Protein AF-A0A0F9D3B2-F1 (afdb_monomer_lite)

pLDDT: mean 77.55, std 15.44, range [40.81, 98.25]

Foldseek 3Di:
DDDDDDDDDDDDDPPDPPDDPPPPPPPPPPPPDDDPLRLVCVVVVVCPPALCNACQLQAQQSDPPHGAQLNVVCVVVVNPCVVQQQPQRQPPPDGLVRCVVVSHRSRAPDPHHQWHWAFDCPDPVDRLQRIFIDRRCCCQPDPLFPCVNPVVLAEDDPLHDHSYDHNPDHCPRSCCVRLLVRLVPSPDPLRDNDPCSGRPPNVVVVVVVVVVVD

InterPro domains:
  IPR036280 Multiheme cytochrome superfamily [SSF48695] (52-200)

Secondary structure (DSSP, 8-state):
----PPPPP-----------------------PPPHHHHHHHH-GGGTTSTTSSGGGT-SSSSTT---HHHHHHHHTTT-SGGGTT--SSSSSS-HHHHHHHT--TT---SSTTEEEE-----SS-TTTT-EEEEHHHHHH-TTSTTTT-GGGTBSSTTSB-SS--TTS--HHHHIIIIIHHHHHH--TTS--SHHHHBTTHHHHHHHHHHH--

Radius of gyration: 31.95 Å; chains: 1; bounding box: 52×63×132 Å

Structure (mmCIF, N/CA/C/O backbone):
data_AF-A0A0F9D3B2-F1
#
_entry.id   AF-A0A0F9D3B2-F1
#
loop_
_atom_site.group_PDB
_atom_site.id
_atom_site.type_symbol
_atom_site.label_atom_id
_atom_site.label_alt_id
_atom_site.label_comp_id
_atom_site.label_asym_id
_atom_site.label_entity_id
_atom_site.label_seq_id
_atom_site.pdbx_PDB_ins_code
_atom_site.Cartn_x
_atom_site.Cartn_y
_atom_site.Cartn_z
_atom_site.occupancy
_atom_site.B_iso_or_equiv
_atom_site.auth_seq_id
_atom_site.auth_comp_id
_atom_site.auth_asym_id
_atom_site.auth_atom_id
_atom_site.pdbx_PDB_model_num
ATOM 1 N N . MET A 1 1 ? 33.516 -36.249 103.460 1.00 42.22 1 MET A N 1
ATOM 2 C CA . MET A 1 1 ? 34.411 -36.845 102.441 1.00 42.22 1 MET A CA 1
ATOM 3 C C . MET A 1 1 ? 33.555 -37.124 101.205 1.00 42.22 1 MET A C 1
ATOM 5 O O . MET A 1 1 ? 32.757 -38.040 101.246 1.00 42.22 1 MET A O 1
ATOM 9 N N . LEU A 1 2 ? 33.384 -36.185 100.269 1.00 40.81 2 LEU A N 1
ATOM 10 C CA . LEU A 1 2 ? 34.254 -35.946 99.103 1.00 40.81 2 LEU A CA 1
ATOM 11 C C . LEU A 1 2 ? 34.613 -37.243 98.353 1.00 40.81 2 LEU A C 1
ATOM 13 O O . LEU A 1 2 ? 35.553 -37.918 98.758 1.00 40.81 2 LEU A O 1
ATOM 17 N N . ARG A 1 3 ? 33.898 -37.538 97.252 1.00 43.03 3 ARG A N 1
ATOM 18 C CA . ARG A 1 3 ? 34.424 -37.671 95.868 1.00 43.03 3 ARG A CA 1
ATOM 19 C C . ARG A 1 3 ? 33.430 -38.438 94.969 1.00 43.03 3 ARG A C 1
ATOM 21 O O . ARG A 1 3 ? 33.054 -39.555 95.278 1.00 43.03 3 ARG A O 1
ATOM 28 N N . VAL A 1 4 ? 32.848 -37.768 93.971 1.00 47.03 4 VAL A N 1
ATOM 29 C CA . VAL A 1 4 ? 33.232 -37.741 92.533 1.00 47.03 4 VAL A CA 1
ATOM 30 C C . VAL A 1 4 ? 32.211 -38.537 91.709 1.00 47.03 4 VAL A C 1
ATOM 32 O O . VAL A 1 4 ? 32.283 -39.756 91.594 1.00 47.03 4 VAL A O 1
ATOM 35 N N . LEU A 1 5 ? 31.252 -37.807 91.134 1.00 45.41 5 LEU A N 1
ATOM 36 C CA . LEU A 1 5 ? 30.398 -38.268 90.039 1.00 45.41 5 LEU A CA 1
ATOM 37 C C . LEU A 1 5 ? 31.181 -38.136 88.723 1.00 45.41 5 LEU A C 1
ATOM 39 O O . LEU A 1 5 ? 31.810 -37.109 88.471 1.00 45.41 5 LEU A O 1
ATOM 43 N N . LYS A 1 6 ? 31.158 -39.190 87.903 1.00 56.06 6 LYS A N 1
ATOM 44 C CA . LYS A 1 6 ? 31.696 -39.206 86.533 1.00 56.06 6 LYS A CA 1
ATOM 45 C C . LYS A 1 6 ? 30.718 -38.486 85.587 1.00 56.06 6 LYS A C 1
ATOM 47 O O . LYS A 1 6 ? 29.516 -38.703 85.738 1.00 56.06 6 LYS A O 1
ATOM 52 N N . PRO A 1 7 ? 31.178 -37.698 84.599 1.00 54.56 7 PRO A N 1
ATOM 53 C CA . PRO A 1 7 ? 30.292 -37.152 83.579 1.00 54.56 7 PRO A CA 1
ATOM 54 C C . PRO A 1 7 ? 29.955 -38.220 82.528 1.00 54.56 7 PRO A C 1
ATOM 56 O O . PRO A 1 7 ? 30.836 -38.901 82.002 1.00 54.56 7 PRO A O 1
ATOM 59 N N . LEU A 1 8 ? 28.658 -38.356 82.248 1.00 54.22 8 LEU A N 1
ATOM 60 C CA . LEU A 1 8 ? 28.098 -39.146 81.157 1.00 54.22 8 LEU A CA 1
ATOM 61 C C . LEU A 1 8 ? 28.143 -38.297 79.876 1.00 54.22 8 LEU A C 1
ATOM 63 O O . LEU A 1 8 ? 27.733 -37.137 79.883 1.00 54.22 8 LEU A O 1
ATOM 67 N N . ALA A 1 9 ? 28.665 -38.872 78.796 1.00 50.25 9 ALA A N 1
ATOM 68 C CA . ALA A 1 9 ? 28.732 -38.250 77.482 1.00 50.25 9 ALA A CA 1
ATOM 69 C C . ALA A 1 9 ? 27.321 -37.947 76.946 1.00 50.25 9 ALA A C 1
ATOM 71 O O . ALA A 1 9 ? 26.491 -38.845 76.822 1.00 50.25 9 ALA A O 1
ATOM 72 N N . VAL A 1 10 ? 27.059 -36.681 76.617 1.00 55.88 10 VAL A N 1
ATOM 73 C CA . VAL A 1 10 ? 25.843 -36.250 75.920 1.00 55.88 10 VAL A CA 1
ATOM 74 C C . VAL A 1 10 ? 26.077 -36.434 74.421 1.00 55.88 10 VAL A C 1
ATOM 76 O O . VAL A 1 10 ? 26.868 -35.715 73.815 1.00 55.88 10 VAL A O 1
ATOM 79 N N . MET A 1 11 ? 25.410 -37.434 73.837 1.00 50.53 11 MET A N 1
ATOM 80 C CA . MET A 1 11 ? 25.270 -37.594 72.388 1.00 50.53 11 MET A CA 1
ATOM 81 C C . MET A 1 11 ? 24.512 -36.395 71.814 1.00 50.53 11 MET A C 1
ATOM 83 O O . MET A 1 11 ? 23.403 -36.086 72.247 1.00 50.53 11 MET A O 1
ATOM 87 N N . GLY A 1 12 ? 25.116 -35.744 70.820 1.00 44.66 12 GLY A N 1
ATOM 88 C CA . GLY A 1 12 ? 24.486 -34.693 70.034 1.00 44.66 12 GLY A CA 1
ATOM 89 C C . GLY A 1 12 ? 23.316 -35.231 69.213 1.00 44.66 12 GLY A C 1
ATOM 90 O O . GLY A 1 12 ? 23.474 -36.158 68.421 1.00 44.66 12 GLY A O 1
ATOM 91 N N . ILE A 1 13 ? 22.150 -34.614 69.389 1.00 52.81 13 ILE A N 1
ATOM 92 C CA . ILE A 1 13 ? 21.007 -34.733 68.486 1.00 52.81 13 ILE A CA 1
ATOM 93 C C . ILE A 1 13 ? 21.081 -33.529 67.547 1.00 52.81 13 ILE A C 1
ATOM 95 O O . ILE A 1 13 ? 20.797 -32.399 67.940 1.00 52.81 13 ILE A O 1
ATOM 99 N N . VAL A 1 14 ? 21.507 -33.774 66.308 1.00 53.62 14 VAL A N 1
ATOM 100 C CA . VAL A 1 14 ? 21.375 -32.822 65.202 1.00 53.62 14 VAL A CA 1
ATOM 101 C C . VAL A 1 14 ? 19.904 -32.822 64.793 1.00 53.62 14 VAL A C 1
ATOM 103 O O . VAL A 1 14 ? 19.443 -33.708 64.077 1.00 53.62 14 VAL A O 1
ATOM 106 N N . ALA A 1 15 ? 19.146 -31.855 65.308 1.00 50.97 15 ALA A N 1
ATOM 107 C CA . ALA A 1 15 ? 17.789 -31.581 64.861 1.00 50.97 15 ALA A CA 1
ATOM 108 C C . ALA A 1 15 ? 17.852 -30.879 63.494 1.00 50.97 15 ALA A C 1
ATOM 110 O O . ALA A 1 15 ? 18.174 -29.696 63.399 1.00 50.97 15 ALA A O 1
ATOM 111 N N . CYS A 1 16 ? 17.578 -31.639 62.434 1.00 51.91 16 CYS A N 1
ATOM 112 C CA . CYS A 1 16 ? 17.378 -31.130 61.082 1.00 51.91 16 CYS A CA 1
ATOM 113 C C . CYS A 1 16 ? 16.063 -30.332 61.048 1.00 51.91 16 CYS A C 1
ATOM 115 O O . CYS A 1 16 ? 14.973 -30.903 61.006 1.00 51.91 16 CYS A O 1
ATOM 117 N N . PHE A 1 17 ? 16.180 -29.006 61.144 1.00 47.69 17 PHE A N 1
ATOM 118 C CA . PHE A 1 17 ? 15.099 -28.048 60.927 1.00 47.69 17 PHE A CA 1
ATOM 119 C C . PHE A 1 17 ? 14.688 -28.090 59.448 1.00 47.69 17 PHE A C 1
ATOM 121 O O . PHE A 1 17 ? 15.321 -27.474 58.594 1.00 47.69 17 PHE A O 1
ATOM 128 N N . LEU A 1 18 ? 13.624 -28.836 59.146 1.00 52.16 18 LEU A N 1
ATOM 129 C CA . LEU A 1 18 ? 12.900 -28.744 57.879 1.00 52.16 18 LEU A CA 1
ATOM 130 C C . LEU A 1 18 ? 12.142 -27.410 57.851 1.00 52.16 18 LEU A C 1
ATOM 132 O O . LEU A 1 18 ? 11.033 -27.297 58.371 1.00 52.16 18 LEU A O 1
ATOM 136 N N . LEU A 1 19 ? 12.770 -26.389 57.268 1.00 52.28 19 LEU A N 1
ATOM 137 C CA . LEU A 1 19 ? 12.089 -25.170 56.850 1.00 52.28 19 LEU A CA 1
ATOM 138 C C . LEU A 1 19 ? 11.247 -25.501 55.614 1.00 52.28 19 LEU A C 1
ATOM 140 O O . LEU A 1 19 ? 11.764 -25.858 54.559 1.00 52.28 19 LEU A O 1
ATOM 144 N N . CYS A 1 20 ? 9.930 -25.425 55.786 1.00 48.06 20 CYS A N 1
ATOM 145 C CA . CYS A 1 20 ? 8.954 -25.460 54.711 1.00 48.06 20 CYS A CA 1
ATOM 146 C C . CYS A 1 20 ? 8.986 -24.091 54.020 1.00 48.06 20 CYS A C 1
ATOM 148 O O . CYS A 1 20 ? 8.394 -23.128 54.508 1.00 48.06 20 CYS A O 1
ATOM 150 N N . GLU A 1 21 ? 9.742 -23.984 52.931 1.00 52.81 21 GLU A N 1
ATOM 151 C CA . GLU A 1 21 ? 9.698 -22.830 52.040 1.00 52.81 21 GLU A CA 1
ATOM 152 C C . GLU A 1 21 ? 8.410 -22.910 51.216 1.00 52.81 21 GLU A C 1
ATOM 154 O O . GLU A 1 21 ? 8.254 -23.730 50.313 1.00 52.81 21 GLU A O 1
ATOM 159 N N . SER A 1 22 ? 7.450 -22.061 51.568 1.00 54.88 22 SER A N 1
ATOM 160 C CA . SER A 1 22 ? 6.291 -21.755 50.742 1.00 54.88 22 SER A CA 1
ATOM 161 C C . SER A 1 22 ? 6.767 -21.158 49.416 1.00 54.88 22 SER A C 1
ATOM 163 O O . SER A 1 22 ? 7.127 -19.981 49.352 1.00 54.88 22 SER A O 1
ATOM 165 N N . ALA A 1 23 ? 6.773 -21.973 48.363 1.00 55.19 23 ALA A N 1
ATOM 166 C CA . ALA A 1 23 ? 6.896 -21.507 46.993 1.00 55.19 23 ALA A CA 1
ATOM 167 C C . ALA A 1 23 ? 5.694 -20.599 46.678 1.00 55.19 23 ALA A C 1
ATOM 169 O O . ALA A 1 23 ? 4.578 -21.072 46.466 1.00 55.19 23 ALA A O 1
ATOM 170 N N . PHE A 1 24 ? 5.912 -19.283 46.696 1.00 53.78 24 PHE A N 1
ATOM 171 C CA . PHE A 1 24 ? 5.026 -18.342 46.022 1.00 53.78 24 PHE A CA 1
ATOM 172 C C . PHE A 1 24 ? 5.219 -18.556 44.522 1.00 53.78 24 PHE A C 1
ATOM 174 O O . PHE A 1 24 ? 6.197 -18.101 43.935 1.00 53.78 24 PHE A O 1
ATOM 181 N N . ASP A 1 25 ? 4.304 -19.317 43.934 1.00 49.44 25 ASP A N 1
ATOM 182 C CA . ASP A 1 25 ? 4.164 -19.449 42.492 1.00 49.44 25 ASP A CA 1
ATOM 183 C C . ASP A 1 25 ? 3.680 -18.090 41.962 1.00 49.44 25 ASP A C 1
ATOM 185 O O . ASP A 1 25 ? 2.500 -17.738 42.069 1.00 49.44 25 ASP A O 1
ATOM 189 N N . GLU A 1 26 ? 4.616 -17.257 41.492 1.00 50.28 26 GLU A N 1
ATOM 190 C CA . GLU A 1 26 ? 4.292 -16.085 40.684 1.00 50.28 26 GLU A CA 1
ATOM 191 C C . GLU A 1 26 ? 3.628 -16.589 39.403 1.00 50.28 26 GLU A C 1
ATOM 193 O O . GLU A 1 26 ? 4.281 -16.824 38.386 1.00 50.28 26 GLU A O 1
ATOM 198 N N . ASN A 1 27 ? 2.306 -16.740 39.464 1.00 52.03 27 ASN A N 1
ATOM 199 C CA . ASN A 1 27 ? 1.440 -16.973 38.325 1.00 52.03 27 ASN A CA 1
ATOM 200 C C . ASN A 1 27 ? 1.478 -15.717 37.442 1.00 52.03 27 ASN A C 1
ATOM 202 O O . ASN A 1 27 ? 0.589 -14.864 37.470 1.00 52.03 27 ASN A O 1
ATOM 206 N N . ARG A 1 28 ? 2.581 -15.548 36.708 1.00 57.56 28 ARG A N 1
ATOM 207 C CA . ARG A 1 28 ? 2.714 -14.562 35.646 1.00 57.56 28 ARG A CA 1
ATOM 208 C C . ARG A 1 28 ? 1.784 -15.017 34.541 1.00 57.56 28 ARG A C 1
ATOM 210 O O . ARG A 1 28 ? 2.178 -15.778 33.661 1.00 57.56 28 ARG A O 1
ATOM 217 N N . SER A 1 29 ? 0.536 -14.564 34.615 1.00 55.62 29 SER A N 1
ATOM 218 C CA . SER A 1 29 ? -0.398 -14.626 33.505 1.00 55.62 29 SER A CA 1
ATOM 219 C C . SER A 1 29 ? 0.324 -14.080 32.282 1.00 55.62 29 SER A C 1
ATOM 221 O O . SER A 1 29 ? 0.619 -12.887 32.200 1.00 55.62 29 SER A O 1
ATOM 223 N N . ALA A 1 30 ? 0.663 -14.968 31.352 1.00 47.75 30 ALA A N 1
ATOM 224 C CA . ALA A 1 30 ? 1.071 -14.573 30.024 1.00 47.75 30 ALA A CA 1
ATOM 225 C C . ALA A 1 30 ? -0.161 -13.923 29.389 1.00 47.75 30 ALA A C 1
ATOM 227 O O . ALA A 1 30 ? -1.011 -14.600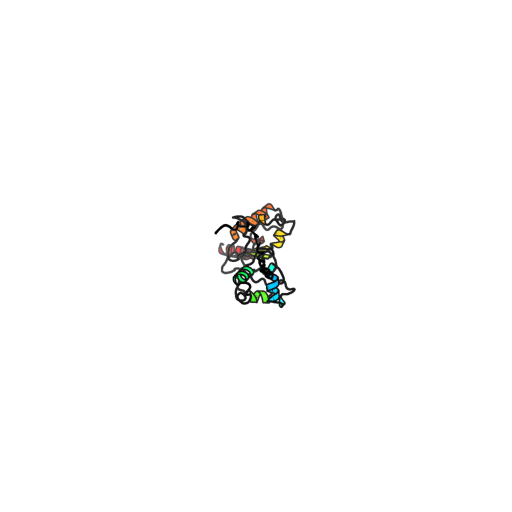 28.816 1.00 47.75 30 ALA A O 1
ATOM 228 N N . PHE A 1 31 ? -0.306 -12.610 29.565 1.00 50.25 31 PHE A N 1
ATOM 229 C CA . PHE A 1 31 ? -1.261 -11.831 28.800 1.00 50.25 31 PHE A CA 1
ATOM 230 C C . PHE A 1 31 ? -0.778 -11.884 27.356 1.00 50.25 31 PHE A C 1
ATOM 232 O O . PHE A 1 31 ? 0.142 -11.166 26.964 1.00 50.25 31 PHE A O 1
ATOM 239 N N . ALA A 1 32 ? -1.342 -12.807 26.579 1.00 46.66 32 ALA A N 1
ATOM 240 C CA . ALA A 1 32 ? -1.207 -12.772 25.139 1.00 46.66 32 ALA A CA 1
ATOM 241 C C . ALA A 1 32 ? -1.804 -11.438 24.689 1.00 46.66 32 ALA A C 1
ATOM 243 O O . ALA A 1 32 ? -3.014 -11.232 24.788 1.00 46.66 32 ALA A O 1
ATOM 244 N N . VAL A 1 33 ? -0.946 -10.507 24.269 1.00 54.38 33 VAL A N 1
ATOM 245 C CA . VAL A 1 33 ? -1.407 -9.270 23.643 1.00 54.38 33 VAL A CA 1
ATOM 246 C C . VAL A 1 33 ? -2.201 -9.696 22.405 1.00 54.38 33 VAL A C 1
ATOM 248 O O . VAL A 1 33 ? -1.681 -10.505 21.625 1.00 54.38 33 VAL A O 1
ATOM 251 N N . PRO A 1 34 ? -3.455 -9.238 22.236 1.00 65.75 34 PRO A N 1
ATOM 252 C CA . PRO A 1 34 ? -4.206 -9.512 21.021 1.00 65.75 34 PRO A CA 1
ATOM 253 C C . PRO A 1 34 ? -3.358 -9.141 19.802 1.00 65.75 34 PRO A C 1
ATOM 255 O O . PRO A 1 34 ? -2.610 -8.163 19.835 1.00 65.75 34 PRO A O 1
ATOM 258 N N . SER A 1 35 ? -3.451 -9.916 18.720 1.00 83.69 35 SER A N 1
ATOM 259 C CA . SER A 1 35 ? -2.844 -9.486 17.459 1.00 83.69 35 SER A CA 1
ATOM 260 C C . SER A 1 35 ? -3.438 -8.135 17.035 1.00 83.69 35 SER A C 1
ATOM 262 O O . SER A 1 35 ? -4.582 -7.834 17.382 1.00 83.69 35 SER A O 1
ATOM 264 N N . LEU A 1 36 ? -2.685 -7.337 16.267 1.00 89.00 36 LEU A N 1
ATOM 265 C CA . LEU A 1 36 ? -3.138 -6.034 15.751 1.00 89.00 36 LEU A CA 1
ATOM 266 C C . LEU A 1 36 ? -4.524 -6.137 15.098 1.00 89.00 36 LEU A C 1
ATOM 268 O O . LEU A 1 36 ? -5.428 -5.392 15.452 1.00 89.00 36 LEU A O 1
ATOM 272 N N . LYS A 1 37 ? -4.725 -7.154 14.250 1.00 91.44 37 LYS A N 1
ATOM 273 C CA . LYS A 1 37 ? -6.018 -7.462 13.627 1.00 91.44 37 LYS A CA 1
ATOM 274 C C . LYS A 1 37 ? -7.129 -7.727 14.652 1.00 91.44 37 LYS A C 1
ATOM 276 O O . LYS A 1 37 ? -8.227 -7.202 14.516 1.00 91.44 37 LYS A O 1
ATOM 281 N N . THR A 1 38 ? -6.874 -8.539 15.680 1.00 92.50 38 THR A N 1
ATOM 282 C CA . THR A 1 38 ? -7.885 -8.819 16.713 1.00 92.50 38 THR A CA 1
ATOM 283 C C . THR A 1 38 ? -8.243 -7.561 17.499 1.00 92.50 38 THR A C 1
ATOM 285 O O . THR A 1 38 ? -9.416 -7.351 17.793 1.00 92.50 38 THR A O 1
ATOM 288 N N . ALA A 1 39 ? -7.256 -6.723 17.825 1.00 93.19 39 ALA A N 1
ATOM 289 C CA . ALA A 1 39 ? -7.496 -5.443 18.482 1.00 93.19 39 ALA A CA 1
ATOM 290 C C . ALA A 1 39 ? -8.318 -4.502 17.585 1.00 93.19 39 ALA A C 1
ATOM 292 O O . ALA A 1 39 ? -9.330 -3.974 18.041 1.00 93.19 39 ALA A O 1
ATOM 293 N N . LEU A 1 40 ? -7.955 -4.394 16.302 1.00 95.19 40 LEU A N 1
ATOM 294 C CA . LEU A 1 40 ? -8.665 -3.596 15.302 1.00 95.19 40 LEU A CA 1
ATOM 295 C C . LEU A 1 40 ? -10.138 -4.012 15.195 1.00 95.19 40 LEU A C 1
ATOM 297 O O . LEU A 1 40 ? -11.018 -3.182 15.360 1.00 95.19 40 LEU A O 1
ATOM 301 N N . LEU A 1 41 ? -10.429 -5.302 15.004 1.00 96.06 41 LEU A N 1
ATOM 302 C CA . LEU A 1 41 ? -11.809 -5.804 14.882 1.00 96.06 41 LEU A CA 1
ATOM 303 C C . LEU A 1 41 ? -12.595 -5.774 16.199 1.00 96.06 41 LEU A C 1
ATOM 305 O O . LEU A 1 41 ? -13.824 -5.896 16.205 1.00 96.06 41 LEU A O 1
ATOM 309 N N . SER A 1 42 ? -11.894 -5.678 17.330 1.00 95.94 42 SER A N 1
ATOM 310 C CA . SER A 1 42 ? -12.526 -5.439 18.624 1.00 95.94 42 SER A CA 1
ATOM 311 C C . SER A 1 42 ? -12.948 -3.979 18.767 1.00 95.94 42 SER A C 1
ATOM 313 O O . SER A 1 42 ? -14.003 -3.731 19.344 1.00 95.94 42 SER A O 1
ATOM 315 N N . TYR A 1 43 ? -12.139 -3.043 18.267 1.00 96.62 43 TYR A N 1
ATOM 316 C CA . TYR A 1 43 ? -12.402 -1.607 18.347 1.00 96.62 43 TYR A CA 1
ATOM 317 C C . TYR A 1 43 ? -13.374 -1.132 17.254 1.00 96.62 43 TYR A C 1
ATOM 319 O O . TYR A 1 43 ? -14.332 -0.422 17.551 1.00 96.62 43 TYR A O 1
ATOM 327 N N . TYR A 1 44 ? -13.230 -1.645 16.028 1.00 96.69 44 TYR A N 1
ATOM 328 C CA . TYR A 1 44 ? -14.129 -1.417 14.894 1.00 96.69 44 TYR A CA 1
ATOM 329 C C . TYR A 1 44 ? -14.842 -2.714 14.458 1.00 96.69 44 TYR A C 1
ATOM 331 O O . TYR A 1 44 ? -14.490 -3.331 13.449 1.00 96.69 44 TYR A O 1
ATOM 339 N N . PRO A 1 45 ? -15.896 -3.149 15.177 1.00 97.44 45 PRO A N 1
ATOM 340 C CA . PRO A 1 45 ? -16.662 -4.352 14.846 1.00 97.44 45 PRO A CA 1
ATOM 341 C C . PRO A 1 45 ? -17.237 -4.406 13.427 1.00 97.44 45 PRO A C 1
ATOM 343 O O . PRO A 1 45 ? -17.505 -5.506 12.942 1.00 97.44 45 PRO A O 1
ATOM 346 N N . ALA A 1 46 ? -17.472 -3.243 12.811 1.00 97.06 46 ALA A N 1
ATOM 347 C CA . ALA A 1 46 ? -18.054 -3.103 11.478 1.00 97.06 46 ALA A CA 1
ATOM 348 C C . ALA A 1 46 ? -17.089 -3.496 10.350 1.00 97.06 46 ALA A C 1
ATOM 350 O O . ALA A 1 46 ? -17.549 -3.796 9.259 1.00 97.06 46 ALA A O 1
ATOM 351 N N . LEU A 1 47 ? -15.780 -3.559 10.622 1.00 96.69 47 LEU A N 1
ATOM 352 C CA . LEU A 1 47 ? -14.774 -3.953 9.631 1.00 96.69 47 LEU A CA 1
ATOM 353 C C . LEU A 1 47 ? -14.727 -5.461 9.379 1.00 96.69 47 LEU A C 1
ATOM 355 O O . LEU A 1 47 ? -13.930 -5.913 8.568 1.00 96.69 47 LEU A O 1
ATOM 359 N N . ARG A 1 48 ? -15.532 -6.264 10.084 1.00 96.31 48 ARG A N 1
ATOM 360 C CA . ARG A 1 48 ? -15.596 -7.704 9.812 1.00 96.31 48 ARG A CA 1
ATOM 361 C C . ARG A 1 48 ? -16.111 -7.947 8.404 1.00 96.31 48 ARG A C 1
ATOM 363 O O . ARG A 1 48 ? -17.072 -7.313 7.984 1.00 96.31 48 ARG A O 1
ATOM 370 N N . ASP A 1 49 ? -15.483 -8.896 7.722 1.00 94.12 49 ASP A N 1
ATOM 371 C CA . ASP A 1 49 ? -15.794 -9.259 6.337 1.00 94.12 49 ASP A CA 1
ATOM 372 C C . ASP A 1 49 ? -15.572 -8.126 5.304 1.00 94.12 49 ASP A C 1
ATOM 374 O O . ASP A 1 49 ? -15.961 -8.279 4.145 1.00 94.12 49 ASP A O 1
ATOM 378 N N . THR A 1 50 ? -14.907 -7.023 5.678 1.00 94.25 50 THR A N 1
ATOM 379 C CA . THR A 1 50 ? -14.435 -5.992 4.732 1.00 94.25 50 THR A CA 1
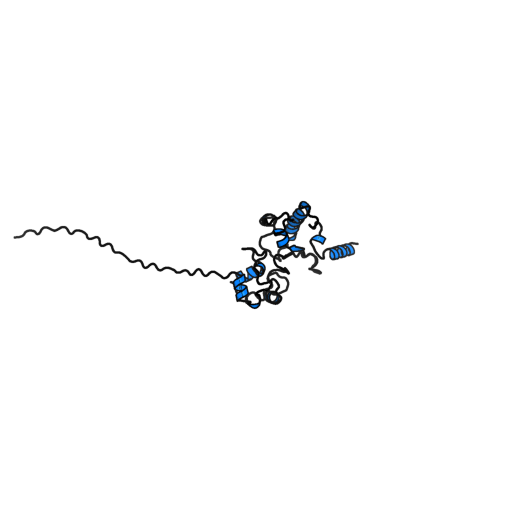ATOM 380 C C . THR A 1 50 ? -12.988 -6.260 4.313 1.00 94.25 50 THR A C 1
ATOM 382 O O . THR A 1 50 ? -12.318 -7.152 4.846 1.00 94.25 50 THR A O 1
ATOM 385 N N . GLN A 1 51 ? -12.450 -5.477 3.371 1.00 90.44 51 GLN A N 1
ATOM 386 C CA . GLN A 1 51 ? -11.037 -5.612 2.991 1.00 90.44 51 GLN A CA 1
ATOM 387 C C . GLN A 1 51 ? -10.061 -5.262 4.126 1.00 90.44 51 GLN A C 1
ATOM 389 O O . GLN A 1 51 ? -8.923 -5.745 4.129 1.00 90.44 51 GLN A O 1
ATOM 394 N N . LEU A 1 52 ? -10.528 -4.501 5.121 1.00 93.25 52 LEU A N 1
ATOM 395 C CA . LEU A 1 52 ? -9.769 -4.166 6.322 1.00 93.25 52 LEU A CA 1
ATOM 396 C C . LEU A 1 52 ? -9.798 -5.280 7.385 1.00 93.25 52 LEU A C 1
ATOM 398 O O . LEU A 1 52 ? -9.015 -5.230 8.338 1.00 93.25 52 LEU A O 1
ATOM 402 N N . ASP A 1 53 ? -10.588 -6.348 7.195 1.00 93.88 53 ASP A N 1
ATOM 403 C CA . ASP A 1 53 ? -10.499 -7.619 7.939 1.00 93.88 53 ASP A CA 1
ATOM 404 C C . ASP A 1 53 ? -9.277 -8.451 7.494 1.00 93.88 53 ASP A C 1
ATOM 406 O O . ASP A 1 53 ? -9.319 -9.663 7.248 1.00 93.88 53 ASP A O 1
ATOM 410 N N . SER A 1 54 ? -8.124 -7.808 7.368 1.00 89.38 54 SER A N 1
ATOM 411 C CA . SER A 1 54 ? -6.926 -8.398 6.787 1.00 89.38 54 SER A CA 1
ATOM 412 C C . SER A 1 54 ? -5.696 -8.049 7.606 1.00 89.38 54 SER A C 1
ATOM 414 O O . SER A 1 54 ? -5.639 -7.043 8.306 1.00 89.38 54 SER A O 1
ATOM 416 N N . CYS A 1 55 ? -4.663 -8.885 7.504 1.00 89.81 55 CYS A N 1
ATOM 417 C CA . CYS A 1 55 ? -3.345 -8.498 7.996 1.00 89.81 55 CYS A CA 1
ATOM 418 C C . CYS A 1 55 ? -2.827 -7.256 7.255 1.00 89.81 55 CYS A C 1
ATOM 420 O O . CYS A 1 55 ? -2.057 -6.509 7.844 1.00 89.81 55 CYS A O 1
ATOM 422 N N . ALA A 1 56 ? -3.273 -7.031 6.011 1.00 87.94 56 ALA A N 1
ATOM 423 C CA . ALA A 1 56 ? -2.850 -5.918 5.165 1.00 87.94 56 ALA A CA 1
ATOM 424 C C . ALA A 1 56 ? -3.141 -4.529 5.763 1.00 87.94 56 ALA A C 1
ATOM 426 O O . ALA A 1 56 ? -2.394 -3.598 5.500 1.00 87.94 56 ALA A O 1
ATOM 427 N N . THR A 1 57 ? -4.156 -4.404 6.626 1.00 91.19 57 THR A N 1
ATOM 428 C CA . THR A 1 57 ? -4.507 -3.143 7.304 1.00 91.19 57 THR A CA 1
ATOM 429 C C . THR A 1 57 ? -3.382 -2.610 8.185 1.00 91.19 57 THR A C 1
ATOM 431 O O . THR A 1 57 ? -3.199 -1.405 8.313 1.00 91.19 57 THR A O 1
ATOM 434 N N . CYS A 1 58 ? -2.611 -3.513 8.795 1.00 91.31 58 CYS A N 1
ATOM 435 C CA . CYS A 1 58 ? -1.513 -3.157 9.694 1.00 91.31 58 CYS A CA 1
ATOM 436 C C . CYS A 1 58 ? -0.140 -3.596 9.173 1.00 91.31 58 CYS A C 1
ATOM 438 O O . CYS A 1 58 ? 0.891 -3.241 9.742 1.00 91.31 58 CYS A O 1
ATOM 440 N N . HIS A 1 59 ? -0.118 -4.449 8.152 1.00 86.38 59 HIS A N 1
ATOM 441 C CA . HIS A 1 59 ? 1.096 -5.034 7.620 1.00 86.38 59 HIS A CA 1
ATOM 442 C C . HIS A 1 59 ? 1.175 -4.821 6.124 1.00 86.38 59 HIS A C 1
ATOM 444 O O . HIS A 1 59 ? 0.380 -5.396 5.382 1.00 86.38 59 HIS A O 1
ATOM 450 N N . MET A 1 60 ? 2.190 -4.090 5.675 1.00 79.25 60 MET A N 1
ATOM 451 C CA . MET A 1 60 ? 2.436 -3.924 4.253 1.00 79.25 60 MET A CA 1
ATOM 452 C C . MET A 1 60 ? 3.914 -4.170 3.912 1.00 79.25 60 MET A C 1
ATOM 454 O O . MET A 1 60 ? 4.776 -3.388 4.313 1.00 79.25 60 MET A O 1
ATOM 458 N N . PRO A 1 61 ? 4.249 -5.273 3.207 1.00 75.69 61 PRO A N 1
ATOM 459 C CA . PRO A 1 61 ? 3.384 -6.400 2.827 1.00 75.69 61 PRO A CA 1
ATOM 460 C C . PRO A 1 61 ? 2.777 -7.122 4.045 1.00 75.69 61 PRO A C 1
ATOM 462 O O . PRO A 1 61 ? 3.313 -7.014 5.146 1.00 75.69 61 PRO A O 1
ATOM 465 N N . ALA A 1 62 ? 1.708 -7.900 3.846 1.00 81.38 62 ALA A N 1
ATOM 466 C CA . ALA A 1 62 ? 0.943 -8.683 4.823 1.00 81.38 62 ALA A CA 1
ATOM 467 C C . ALA A 1 62 ? 1.759 -9.850 5.417 1.00 81.38 62 ALA A C 1
ATOM 469 O O . ALA A 1 62 ? 1.413 -11.033 5.344 1.00 81.38 62 ALA A O 1
ATOM 470 N N . LYS A 1 63 ? 2.892 -9.508 6.025 1.00 77.31 63 LYS A N 1
ATOM 471 C CA . LYS A 1 63 ? 3.906 -10.401 6.558 1.00 77.31 63 LYS A CA 1
ATOM 472 C C . LYS A 1 63 ? 4.285 -9.959 7.963 1.00 77.31 63 LYS A C 1
ATOM 474 O O . LYS A 1 63 ? 4.366 -8.778 8.280 1.00 77.31 63 LYS A O 1
ATOM 479 N N . LYS A 1 64 ? 4.596 -10.945 8.803 1.00 78.44 64 LYS A N 1
ATOM 480 C CA . LYS A 1 64 ? 5.089 -10.708 10.160 1.00 78.44 64 LYS A CA 1
ATOM 481 C C . LYS A 1 64 ? 6.296 -9.755 10.155 1.00 78.44 64 LYS A C 1
ATOM 483 O O . LYS A 1 64 ? 7.223 -9.954 9.371 1.00 78.44 64 LYS A O 1
ATOM 488 N N . ASP A 1 65 ? 6.280 -8.792 11.076 1.00 78.88 65 ASP A N 1
ATOM 489 C CA . ASP A 1 65 ? 7.324 -7.783 11.326 1.00 78.88 65 ASP A CA 1
ATOM 490 C C . ASP A 1 65 ? 7.480 -6.695 10.240 1.00 78.88 65 ASP A C 1
ATOM 492 O O . ASP A 1 65 ? 8.425 -5.914 10.301 1.00 78.88 65 ASP A O 1
ATOM 496 N N . PHE A 1 66 ? 6.552 -6.609 9.281 1.00 78.50 66 PHE A N 1
ATOM 497 C CA . PHE A 1 66 ? 6.447 -5.500 8.325 1.00 78.50 66 PHE A CA 1
ATOM 498 C C . PHE A 1 66 ? 5.225 -4.674 8.706 1.00 78.50 66 PHE A C 1
ATOM 500 O O . PHE A 1 66 ? 4.116 -5.080 8.388 1.00 78.50 66 PHE A O 1
ATOM 507 N N . LEU A 1 67 ? 5.404 -3.611 9.487 1.00 86.38 67 LEU A N 1
ATOM 508 C CA . LEU A 1 67 ? 4.318 -2.696 9.849 1.00 86.38 67 LEU A CA 1
ATOM 509 C C . LEU A 1 67 ? 4.272 -1.553 8.835 1.00 86.38 67 LEU A C 1
ATOM 511 O O . LEU A 1 67 ? 5.333 -1.112 8.396 1.00 86.38 67 LEU A O 1
ATOM 515 N N . ASN A 1 68 ? 3.067 -1.116 8.478 1.00 87.00 68 ASN A N 1
ATOM 516 C CA . ASN A 1 68 ? 2.865 0.159 7.792 1.00 87.00 68 ASN A CA 1
ATOM 517 C C . ASN A 1 68 ? 2.854 1.317 8.803 1.00 87.00 68 ASN A C 1
ATOM 519 O O . ASN A 1 68 ? 2.871 1.081 10.018 1.00 87.00 68 ASN A O 1
ATOM 523 N N . ASP A 1 69 ? 2.799 2.550 8.306 1.00 89.44 69 ASP A N 1
ATOM 524 C CA . ASP A 1 69 ? 2.891 3.746 9.147 1.00 89.44 69 ASP A CA 1
ATOM 525 C C . ASP A 1 69 ? 1.722 3.851 10.135 1.00 89.44 69 ASP A C 1
ATOM 527 O O . ASP A 1 69 ? 1.948 4.121 11.317 1.00 89.44 69 ASP A O 1
ATOM 531 N N . TYR A 1 70 ? 0.513 3.445 9.728 1.00 93.75 70 TYR A N 1
ATOM 532 C CA . TYR A 1 70 ? -0.638 3.272 10.625 1.00 93.75 70 TYR A CA 1
ATOM 533 C C . TYR A 1 70 ? -0.315 2.407 11.844 1.00 93.75 70 TYR A C 1
ATOM 535 O O . TYR A 1 70 ? -0.541 2.778 12.997 1.00 93.75 70 TYR A O 1
ATOM 543 N N . ALA A 1 71 ? 0.219 1.208 11.608 1.00 92.75 71 ALA A N 1
ATOM 544 C CA . ALA A 1 71 ? 0.483 0.265 12.679 1.00 92.75 71 ALA A CA 1
ATOM 545 C C . ALA A 1 71 ? 1.701 0.660 13.522 1.00 92.75 71 ALA A C 1
ATOM 547 O O . ALA A 1 71 ? 1.793 0.250 14.684 1.00 92.75 71 ALA A O 1
ATOM 548 N N . ILE A 1 72 ? 2.627 1.449 12.968 1.00 91.50 72 ILE A N 1
ATOM 549 C CA . ILE A 1 72 ? 3.702 2.090 13.730 1.00 91.50 72 ILE A CA 1
ATOM 550 C C . ILE A 1 72 ? 3.103 3.139 14.670 1.00 91.50 72 ILE A C 1
ATOM 552 O O . ILE A 1 72 ? 3.320 3.027 15.879 1.00 91.50 72 ILE A O 1
ATOM 556 N N . ALA A 1 73 ? 2.282 4.061 14.160 1.00 94.25 73 ALA A N 1
ATOM 557 C CA . ALA A 1 73 ? 1.599 5.078 14.959 1.00 94.25 73 ALA A CA 1
ATOM 558 C C . ALA A 1 73 ? 0.748 4.442 16.070 1.00 94.25 73 ALA A C 1
ATOM 560 O O . ALA A 1 73 ? 0.880 4.793 17.243 1.00 94.25 73 ALA A O 1
ATOM 561 N N . LEU A 1 74 ? -0.039 3.411 15.742 1.00 94.69 74 LEU A N 1
ATOM 562 C CA . LEU A 1 74 ? -0.851 2.671 16.712 1.00 94.69 74 LEU A CA 1
ATOM 563 C C . LEU A 1 74 ? 0.006 2.013 17.802 1.00 94.69 74 LEU A C 1
ATOM 565 O O . LEU A 1 74 ? -0.344 2.014 18.985 1.00 94.69 74 LEU A O 1
ATOM 569 N N . LYS A 1 75 ? 1.150 1.438 17.422 1.00 92.38 75 LYS A N 1
ATOM 570 C CA . LYS A 1 75 ? 2.083 0.818 18.367 1.00 92.38 75 LYS A CA 1
ATOM 571 C C . LYS A 1 75 ? 2.715 1.857 19.295 1.00 92.38 75 LYS A C 1
ATOM 573 O O . LYS A 1 75 ? 2.861 1.580 20.487 1.00 92.38 75 LYS A O 1
ATOM 578 N N . GLU A 1 76 ? 3.080 3.027 18.780 1.00 93.81 76 GLU A N 1
ATOM 579 C CA . GLU A 1 76 ? 3.611 4.147 19.567 1.00 93.81 76 GLU A CA 1
ATOM 580 C C . GLU A 1 76 ? 2.558 4.721 20.522 1.00 93.81 76 GLU A C 1
ATOM 582 O O . GLU A 1 76 ? 2.854 4.965 21.696 1.00 93.81 76 GLU A O 1
ATOM 587 N N . ALA A 1 77 ? 1.306 4.788 20.067 1.00 96.00 77 ALA A N 1
ATOM 588 C CA . ALA A 1 77 ? 0.129 5.122 20.862 1.00 96.00 77 ALA A CA 1
ATOM 589 C C . ALA A 1 77 ? -0.298 4.007 21.839 1.00 96.00 77 ALA A C 1
ATOM 591 O O . ALA A 1 77 ? -1.296 4.137 22.539 1.00 96.00 77 ALA A O 1
ATOM 592 N N . LYS A 1 78 ? 0.460 2.905 21.942 1.00 94.00 78 LYS A N 1
ATOM 593 C CA . LYS A 1 78 ? 0.174 1.763 22.832 1.00 94.00 78 LYS A CA 1
ATOM 594 C C . LYS A 1 78 ? -1.207 1.141 22.589 1.00 94.00 78 LYS A C 1
ATOM 596 O O . LYS A 1 78 ? -1.860 0.722 23.544 1.00 94.00 78 LYS A O 1
ATOM 601 N N . MET A 1 79 ? -1.590 1.005 21.319 1.00 93.06 79 MET A N 1
AT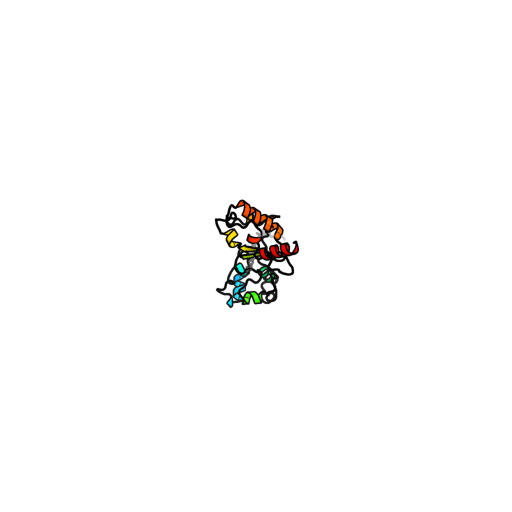OM 602 C CA . MET A 1 79 ? -2.879 0.461 20.872 1.00 93.06 79 MET A CA 1
ATOM 603 C C . MET A 1 79 ? -4.088 1.349 21.201 1.00 93.06 79 MET A C 1
ATOM 605 O O . MET A 1 79 ? -5.210 0.848 21.276 1.00 93.06 79 MET A O 1
ATOM 609 N N . ASP A 1 80 ? -3.867 2.647 21.403 1.00 96.19 80 ASP A N 1
ATOM 610 C CA . ASP A 1 80 ? -4.931 3.642 21.507 1.00 96.19 80 ASP A CA 1
ATOM 611 C C . ASP A 1 80 ? -5.368 4.069 20.099 1.00 96.19 80 ASP A C 1
ATOM 613 O O . ASP A 1 80 ? -4.687 4.848 19.434 1.00 96.19 80 ASP A O 1
ATOM 617 N N . PHE A 1 81 ? -6.465 3.476 19.620 1.00 96.94 81 PHE A N 1
ATOM 618 C CA . PHE A 1 81 ? -7.013 3.757 18.293 1.00 96.94 81 PHE A CA 1
ATOM 619 C C . PHE A 1 81 ? -7.526 5.196 18.196 1.00 96.94 81 PHE A C 1
ATOM 621 O O . PHE A 1 81 ? -7.186 5.885 17.242 1.00 96.94 81 PHE A O 1
ATOM 628 N N . GLU A 1 82 ? -8.249 5.671 19.217 1.00 98.00 82 GLU A N 1
ATOM 629 C CA . GLU A 1 82 ? -8.808 7.030 19.266 1.00 98.00 82 GLU A CA 1
ATOM 630 C C . GLU A 1 82 ? -7.702 8.086 19.150 1.00 98.00 82 GLU A C 1
ATOM 632 O O . GLU A 1 82 ? -7.845 9.072 18.432 1.00 98.00 82 GLU A O 1
ATOM 637 N N . ALA A 1 83 ? -6.554 7.850 19.794 1.00 97.94 83 ALA A N 1
ATOM 638 C CA . ALA A 1 83 ? -5.417 8.768 19.751 1.00 97.94 83 ALA A CA 1
ATOM 639 C C . ALA A 1 83 ? -4.784 8.939 18.359 1.00 97.94 83 ALA A C 1
ATOM 641 O O . ALA A 1 83 ? -4.054 9.912 18.159 1.00 97.94 83 ALA A O 1
ATOM 642 N N . ILE A 1 84 ? -5.019 8.012 17.425 1.00 98.19 84 ILE A N 1
ATOM 643 C CA . ILE A 1 84 ? -4.447 8.066 16.075 1.00 98.19 84 ILE A CA 1
ATOM 644 C C . ILE A 1 84 ? -5.488 8.289 14.978 1.00 98.19 84 ILE A C 1
ATOM 646 O O . ILE A 1 84 ? -5.099 8.416 13.826 1.00 98.19 84 ILE A O 1
ATOM 650 N N . GLU A 1 85 ? -6.784 8.327 15.291 1.00 98.25 85 GLU A N 1
ATOM 651 C CA . GLU A 1 85 ? -7.859 8.436 14.290 1.00 98.25 85 GLU A CA 1
ATOM 652 C C . GLU A 1 85 ? -7.712 9.665 13.383 1.00 98.25 85 GLU A C 1
ATOM 654 O O . GLU A 1 85 ? -7.910 9.561 12.178 1.00 98.25 85 GLU A O 1
ATOM 659 N N . GLU A 1 86 ? -7.296 10.796 13.950 1.00 98.06 86 GLU A N 1
ATOM 660 C CA . GLU A 1 86 ? -7.130 12.072 13.239 1.00 98.06 86 GLU A CA 1
ATOM 661 C C . GLU A 1 86 ? -5.739 12.242 12.598 1.00 98.06 86 GLU A C 1
ATOM 663 O O . GLU A 1 86 ? -5.448 13.293 12.028 1.00 98.06 86 GLU A O 1
ATOM 668 N N . LEU A 1 87 ? -4.843 11.256 12.734 1.00 96.88 87 LEU A N 1
ATOM 669 C CA . LEU A 1 87 ? -3.564 11.281 12.025 1.00 96.88 87 LEU A CA 1
ATOM 670 C C . LEU A 1 87 ? -3.783 10.897 10.563 1.00 96.88 87 LEU A C 1
ATOM 672 O O . LEU A 1 87 ? -4.583 10.019 10.274 1.00 96.88 87 LEU A O 1
ATOM 676 N N . ASP A 1 88 ? -3.020 11.521 9.679 1.00 94.19 88 ASP A N 1
ATOM 677 C CA . ASP A 1 88 ? -2.803 11.093 8.298 1.00 94.19 88 ASP A CA 1
ATOM 678 C C . ASP A 1 88 ? -1.466 10.334 8.296 1.00 94.19 88 ASP A C 1
ATOM 680 O O . ASP A 1 88 ? -0.395 10.946 8.370 1.00 94.19 88 ASP A O 1
ATOM 684 N N . SER A 1 89 ? -1.516 9.002 8.423 1.00 90.38 89 SER A N 1
ATOM 685 C CA . SER A 1 89 ? -0.306 8.218 8.731 1.00 90.38 89 SER A CA 1
ATOM 686 C C . SER A 1 89 ? 0.649 8.113 7.548 1.00 90.38 89 SER A C 1
ATOM 688 O O . SER A 1 89 ? 1.859 8.048 7.761 1.00 90.38 89 SER A O 1
ATOM 690 N N . ASP A 1 90 ? 0.124 8.074 6.327 1.00 83.94 90 ASP A N 1
ATOM 691 C CA . ASP A 1 90 ? 0.886 7.948 5.082 1.00 83.94 90 ASP A CA 1
ATOM 692 C C . ASP A 1 90 ? 0.991 9.265 4.293 1.00 83.94 90 ASP A C 1
ATOM 694 O O . ASP A 1 90 ? 1.655 9.312 3.256 1.00 83.94 90 ASP A O 1
ATOM 698 N N . ASN A 1 91 ? 0.477 10.363 4.854 1.00 84.06 91 ASN A N 1
ATOM 699 C CA . ASN A 1 91 ? 0.563 11.730 4.334 1.00 84.06 91 ASN A CA 1
ATOM 700 C C . ASN A 1 91 ? -0.112 11.888 2.964 1.00 84.06 91 ASN A C 1
ATOM 702 O O . ASN A 1 91 ? 0.399 12.606 2.094 1.00 84.06 91 ASN A O 1
ATOM 706 N N . ASP A 1 92 ? -1.239 11.206 2.762 1.00 78.69 92 ASP A N 1
ATOM 707 C CA . ASP A 1 92 ? -2.006 11.240 1.515 1.00 78.69 92 ASP A CA 1
ATOM 708 C C . ASP A 1 92 ? -3.105 12.321 1.492 1.00 78.69 92 ASP A C 1
ATOM 710 O O . ASP A 1 92 ? -3.720 12.581 0.452 1.00 78.69 92 ASP A O 1
ATOM 714 N N . GLY A 1 93 ? -3.277 13.025 2.615 1.00 87.69 93 GLY A N 1
ATOM 715 C CA . GLY A 1 93 ? -4.264 14.078 2.818 1.00 87.69 93 GLY A CA 1
ATOM 716 C C . GLY A 1 93 ? -5.569 13.598 3.452 1.00 87.69 93 GLY A C 1
ATOM 717 O O . GLY A 1 93 ? -6.452 14.433 3.672 1.00 87.69 93 GLY A O 1
ATOM 718 N N . THR A 1 94 ? -5.690 12.306 3.754 1.00 91.38 94 THR A N 1
ATOM 719 C CA . THR A 1 94 ? -6.858 11.682 4.382 1.00 91.38 94 THR A CA 1
ATOM 720 C C . THR A 1 94 ? -6.499 11.210 5.787 1.00 91.38 94 THR A C 1
ATOM 722 O O . THR A 1 94 ? -5.407 10.717 6.039 1.00 91.38 94 THR A O 1
ATOM 725 N N . SER A 1 95 ? -7.403 11.383 6.752 1.00 97.25 95 SER A N 1
ATOM 726 C CA . SER A 1 95 ? -7.159 10.855 8.099 1.00 97.25 95 SER A CA 1
ATOM 727 C C . SER A 1 95 ? -7.422 9.349 8.176 1.00 97.25 95 SER A C 1
ATOM 729 O O . SER A 1 95 ? -8.327 8.824 7.522 1.00 97.25 95 SER A O 1
ATOM 731 N N . ASN A 1 96 ? -6.735 8.671 9.096 1.00 97.06 96 ASN A N 1
ATOM 732 C CA . ASN A 1 96 ? -6.894 7.241 9.350 1.00 97.06 96 ASN A CA 1
ATOM 733 C C . ASN A 1 96 ? -8.366 6.841 9.543 1.00 97.06 96 ASN A C 1
ATOM 735 O O . ASN A 1 96 ? -8.802 5.778 9.101 1.00 97.06 96 ASN A O 1
ATOM 739 N N . ILE A 1 97 ? -9.150 7.661 10.252 1.00 97.81 97 ILE A N 1
ATOM 740 C CA . ILE A 1 97 ? -10.561 7.367 10.516 1.00 97.81 97 ILE A CA 1
ATOM 741 C C . ILE A 1 97 ? -11.455 7.568 9.294 1.00 97.81 97 ILE A C 1
ATOM 743 O O . ILE A 1 97 ? -12.458 6.865 9.156 1.00 97.81 97 ILE A O 1
ATOM 747 N N . GLU A 1 98 ? -11.138 8.526 8.427 1.00 97.50 98 GLU A N 1
ATOM 748 C CA . GLU A 1 98 ? -11.840 8.703 7.156 1.00 97.50 98 GLU A CA 1
ATOM 749 C C . GLU A 1 98 ? -11.583 7.497 6.259 1.00 97.50 98 GLU A C 1
ATOM 751 O O . GLU A 1 98 ? -12.540 6.872 5.802 1.00 97.50 98 GLU A O 1
ATOM 756 N N . GLU A 1 99 ? -10.330 7.069 6.149 1.00 95.38 99 GLU A N 1
ATOM 757 C CA . GLU A 1 99 ? -9.958 5.884 5.382 1.00 95.38 99 GLU A CA 1
ATOM 758 C C . GLU A 1 99 ? -10.634 4.612 5.905 1.00 95.38 99 GLU A C 1
ATOM 760 O O . GLU A 1 99 ? -11.263 3.866 5.155 1.00 95.38 99 GLU A O 1
ATOM 765 N N . ILE A 1 100 ? -10.622 4.394 7.224 1.00 96.38 100 ILE A N 1
ATOM 766 C CA . ILE A 1 100 ? -11.308 3.254 7.849 1.00 96.38 100 ILE A CA 1
ATOM 767 C C . ILE A 1 100 ? -12.813 3.252 7.532 1.00 96.38 100 ILE A C 1
ATOM 769 O O . ILE A 1 100 ? -13.393 2.182 7.327 1.00 96.38 100 ILE A O 1
ATOM 773 N N . LYS A 1 101 ? -13.462 4.424 7.494 1.00 96.19 101 LYS A N 1
ATOM 774 C CA . LYS A 1 101 ? -14.892 4.555 7.151 1.00 96.19 101 LYS A CA 1
ATOM 775 C C . LYS A 1 101 ? -15.162 4.312 5.668 1.00 96.19 101 LYS A C 1
ATOM 777 O O . LYS A 1 101 ? -16.233 3.807 5.338 1.00 96.19 101 LYS A O 1
ATOM 782 N N . GLU A 1 102 ? -14.221 4.672 4.805 1.00 95.12 102 GLU A N 1
ATOM 783 C CA . GLU A 1 102 ? -14.270 4.436 3.357 1.00 95.12 102 GLU A CA 1
ATOM 784 C C . GLU A 1 102 ? -13.755 3.043 2.960 1.00 95.12 102 GLU A C 1
ATOM 786 O O . GLU A 1 102 ? -13.761 2.676 1.785 1.00 95.12 102 GLU A O 1
ATOM 791 N N . GLU A 1 103 ? -13.374 2.241 3.956 1.00 93.19 103 GLU A N 1
ATOM 792 C CA . GLU A 1 103 ? -12.766 0.922 3.819 1.00 93.19 103 GLU A CA 1
ATOM 793 C C . GLU A 1 103 ? -11.421 0.942 3.070 1.00 93.19 103 GLU A C 1
ATOM 795 O O . GLU A 1 103 ? -11.016 -0.089 2.542 1.00 93.19 103 GLU A O 1
ATOM 800 N N . THR A 1 104 ? -10.702 2.067 3.044 1.00 91.25 104 THR A N 1
ATOM 801 C CA . THR A 1 104 ? -9.332 2.200 2.511 1.00 91.25 104 THR A CA 1
ATOM 802 C C . THR A 1 104 ? -8.271 1.979 3.603 1.00 91.25 104 THR A C 1
ATOM 804 O O . THR A 1 104 ? -8.599 1.744 4.767 1.00 91.25 104 THR A O 1
ATOM 807 N N . PHE A 1 105 ? -6.987 1.907 3.229 1.00 91.19 105 PHE A N 1
ATOM 808 C CA . PHE A 1 105 ? -5.915 1.420 4.104 1.00 91.19 105 PHE A CA 1
ATOM 809 C C . PHE A 1 105 ? -5.201 2.571 4.844 1.00 91.19 105 PHE A C 1
ATOM 811 O O . PHE A 1 105 ? -4.341 3.176 4.228 1.00 91.19 105 PHE A O 1
ATOM 818 N N . PRO A 1 106 ? -5.389 2.755 6.174 1.00 91.44 106 PRO A N 1
ATOM 819 C CA . PRO A 1 106 ? -5.030 3.977 6.921 1.00 91.44 106 PRO A CA 1
ATOM 820 C C . PRO A 1 106 ? -3.533 4.285 7.129 1.00 91.44 106 PRO A C 1
ATOM 822 O O . PRO A 1 106 ? -3.118 4.923 8.087 1.00 91.44 106 PRO A O 1
ATOM 825 N N . GLY A 1 107 ? -2.671 3.699 6.317 1.00 87.19 107 GLY A N 1
ATOM 826 C CA . GLY A 1 107 ? -1.225 3.895 6.331 1.00 87.19 107 GLY A CA 1
ATOM 827 C C . GLY A 1 107 ? -0.625 3.389 5.034 1.00 87.19 107 GLY A C 1
ATOM 828 O O . GLY A 1 107 ? 0.451 2.786 5.046 1.00 87.19 107 GLY A O 1
ATOM 829 N N . SER A 1 108 ? -1.414 3.474 3.966 1.00 83.94 108 SER A N 1
ATOM 830 C CA . SER A 1 108 ? -0.989 3.248 2.608 1.00 83.94 108 SER A CA 1
ATOM 831 C C . SER A 1 108 ? -2.066 3.685 1.623 1.00 83.94 108 SER A C 1
ATOM 833 O O . SER A 1 108 ? -3.154 3.120 1.569 1.00 83.94 108 SER A O 1
ATOM 835 N N . GLN A 1 109 ? -1.623 4.460 0.648 1.00 80.81 109 GLN A N 1
ATOM 836 C CA . GLN A 1 109 ? -2.362 4.847 -0.553 1.00 80.81 109 GLN A CA 1
ATOM 837 C C . GLN A 1 109 ? -2.747 3.684 -1.488 1.00 80.81 109 GLN A C 1
ATOM 839 O O . GLN A 1 109 ? -3.177 3.856 -2.634 1.00 80.81 109 GLN A O 1
ATOM 844 N N . ALA A 1 110 ? -2.507 2.452 -1.058 1.00 71.56 110 ALA A N 1
ATOM 845 C CA . ALA A 1 110 ? -2.890 1.257 -1.763 1.00 71.56 110 ALA A CA 1
ATOM 846 C C . ALA A 1 110 ? -4.414 1.109 -1.798 1.00 71.56 110 ALA A C 1
ATOM 848 O O . ALA A 1 110 ? -5.070 0.975 -0.775 1.00 71.56 110 ALA A O 1
ATOM 849 N N . PHE A 1 111 ? -4.982 0.960 -2.993 1.00 71.69 111 PHE A N 1
ATOM 850 C CA . PHE A 1 111 ? -6.402 0.609 -3.143 1.00 71.69 111 PHE A CA 1
ATOM 851 C C . PHE A 1 111 ? -6.719 -0.860 -2.812 1.00 71.69 111 PHE A C 1
ATOM 853 O O . PHE A 1 111 ? -7.868 -1.285 -2.899 1.00 71.69 111 PHE A O 1
ATOM 860 N N . GLY A 1 112 ? -5.705 -1.672 -2.507 1.00 74.50 112 GLY A N 1
ATOM 861 C CA . GLY A 1 112 ? -5.851 -3.100 -2.268 1.00 74.50 112 GLY A CA 1
ATOM 862 C C . GLY A 1 112 ? -4.629 -3.691 -1.567 1.00 74.50 112 GLY A C 1
ATOM 863 O O . GLY A 1 112 ? -3.549 -3.097 -1.586 1.00 74.50 112 GLY A O 1
ATOM 864 N N . PRO A 1 113 ? -4.768 -4.882 -0.968 1.00 73.62 113 PRO A N 1
ATOM 865 C CA . PRO A 1 113 ? -3.676 -5.521 -0.248 1.00 73.62 113 PRO A CA 1
ATOM 866 C C . PRO A 1 113 ? -2.470 -5.755 -1.167 1.00 73.62 113 PRO A C 1
ATOM 868 O O . PRO A 1 113 ? -2.635 -6.160 -2.317 1.00 73.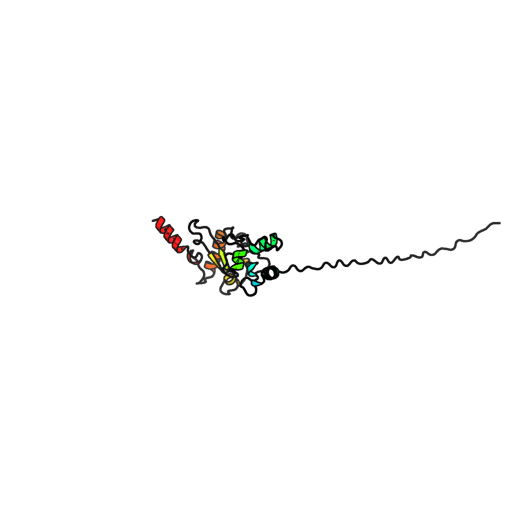62 113 PRO A O 1
ATOM 871 N N . GLU A 1 114 ? -1.257 -5.542 -0.641 1.00 70.25 114 GLU A N 1
ATOM 872 C CA . GLU A 1 114 ? 0.016 -5.786 -1.351 1.00 70.25 114 GLU A CA 1
ATOM 873 C C . GLU A 1 114 ? 0.222 -4.931 -2.615 1.00 70.25 114 GLU A C 1
ATOM 875 O O . GLU A 1 114 ? 1.082 -5.234 -3.451 1.00 70.25 114 GLU A O 1
ATOM 880 N N . TYR A 1 115 ? -0.554 -3.864 -2.773 1.00 74.56 115 TYR A N 1
ATOM 881 C CA . TYR A 1 115 ? -0.336 -2.850 -3.788 1.00 74.56 115 TYR A CA 1
ATOM 882 C C . TYR A 1 115 ? 0.411 -1.678 -3.161 1.00 74.56 115 TYR A C 1
ATOM 884 O O . TYR A 1 115 ? 0.142 -1.315 -2.032 1.00 74.56 115 TYR A O 1
ATOM 892 N N . PHE A 1 116 ? 1.365 -1.105 -3.874 1.00 75.94 116 PHE A N 1
ATOM 893 C CA . PHE A 1 116 ? 2.131 0.052 -3.436 1.00 75.94 116 PHE A CA 1
ATOM 894 C C . PHE A 1 116 ? 2.056 1.101 -4.529 1.00 75.94 116 PHE A C 1
ATOM 896 O O . PHE A 1 116 ? 2.087 0.768 -5.718 1.00 75.94 116 PHE A O 1
ATOM 903 N N . ILE A 1 117 ? 1.979 2.366 -4.143 1.00 74.69 117 ILE A N 1
ATOM 904 C CA . ILE A 1 117 ? 2.051 3.478 -5.079 1.00 74.69 117 ILE A CA 1
ATOM 905 C C . ILE A 1 117 ? 3.269 4.294 -4.682 1.00 74.69 117 ILE A C 1
ATOM 907 O O . ILE A 1 117 ? 3.241 5.019 -3.703 1.00 74.69 117 ILE A O 1
ATOM 911 N N . PHE A 1 118 ? 4.365 4.157 -5.425 1.00 77.06 118 PHE A N 1
ATOM 912 C CA . PHE A 1 118 ? 5.536 4.985 -5.167 1.00 77.06 118 PHE A CA 1
ATOM 913 C C . PHE A 1 118 ? 5.308 6.361 -5.768 1.00 77.06 118 PHE A C 1
ATOM 915 O O . PHE A 1 118 ? 5.197 6.497 -6.991 1.00 77.06 118 PHE A O 1
ATOM 922 N N . HIS A 1 119 ? 5.272 7.379 -4.918 1.00 70.62 119 HIS A N 1
ATOM 923 C CA . HIS A 1 119 ? 5.264 8.760 -5.365 1.00 70.62 119 HIS A CA 1
ATOM 924 C C . HIS A 1 119 ? 6.669 9.240 -5.667 1.00 70.62 119 HIS A C 1
ATOM 926 O O . HIS A 1 119 ? 7.639 8.994 -4.947 1.00 70.62 119 HIS A O 1
ATOM 932 N N . VAL A 1 120 ? 6.781 9.949 -6.779 1.00 65.75 120 VAL A N 1
ATOM 933 C CA . VAL A 1 120 ? 7.974 10.704 -7.106 1.00 65.75 120 VAL A CA 1
ATOM 934 C C . VAL A 1 120 ? 7.477 12.095 -7.441 1.00 65.75 120 VAL A C 1
ATOM 936 O O . VAL A 1 120 ? 6.793 12.261 -8.445 1.00 65.75 120 VAL A O 1
ATOM 939 N N . ASN A 1 121 ? 7.804 13.076 -6.601 1.00 61.41 121 ASN A N 1
ATOM 940 C CA . ASN A 1 121 ? 7.442 14.469 -6.846 1.00 61.41 121 ASN A CA 1
ATOM 941 C C . ASN A 1 121 ? 8.186 14.952 -8.100 1.00 61.41 121 ASN A C 1
ATOM 943 O O . ASN A 1 121 ? 9.349 15.356 -8.026 1.00 61.41 121 ASN A O 1
ATOM 947 N N . PHE A 1 122 ? 7.551 14.826 -9.265 1.00 62.44 122 PHE A N 1
ATOM 948 C CA . PHE A 1 122 ? 8.074 15.332 -10.535 1.00 62.44 122 PHE A CA 1
ATOM 949 C C . PHE A 1 122 ? 7.539 16.727 -10.855 1.00 62.44 122 PHE A C 1
ATOM 951 O O . PHE A 1 122 ? 8.242 17.492 -11.511 1.00 62.44 122 PHE A O 1
ATOM 958 N N . SER A 1 123 ? 6.342 17.066 -10.374 1.00 58.69 123 SER A N 1
ATOM 959 C CA . SER A 1 123 ? 5.723 18.378 -10.537 1.00 58.69 123 SER A CA 1
ATOM 960 C C . SER A 1 123 ? 4.946 18.751 -9.277 1.00 58.69 123 SER A C 1
ATOM 962 O O . SER A 1 123 ? 4.213 17.926 -8.741 1.00 58.69 123 SER A O 1
ATOM 964 N N . GLU A 1 124 ? 5.096 19.992 -8.811 1.00 61.25 124 GLU A N 1
ATOM 965 C CA . GLU A 1 124 ? 4.220 20.557 -7.770 1.00 61.25 124 GLU A CA 1
ATOM 966 C C . GLU A 1 124 ? 2.813 20.854 -8.318 1.00 61.25 124 GLU A C 1
ATOM 968 O O . GLU A 1 124 ? 1.852 20.929 -7.558 1.00 61.25 124 GLU A O 1
ATOM 973 N N . GLU A 1 125 ? 2.688 21.017 -9.639 1.00 63.28 125 GLU A N 1
ATOM 974 C CA . GLU A 1 125 ? 1.445 21.395 -10.322 1.00 63.28 125 GLU A CA 1
ATOM 975 C C . GLU A 1 125 ? 0.591 20.175 -10.706 1.00 63.28 125 GLU A C 1
ATOM 977 O O . GLU A 1 125 ? -0.620 20.307 -10.869 1.00 63.28 125 GLU A O 1
ATOM 982 N N . ASP A 1 126 ? 1.207 18.994 -10.825 1.00 60.88 126 ASP A N 1
ATOM 983 C CA . ASP A 1 126 ? 0.521 17.726 -11.093 1.00 60.88 126 ASP A CA 1
ATOM 984 C C . ASP A 1 126 ? 1.212 16.569 -10.337 1.00 60.88 126 ASP A C 1
ATOM 986 O O . ASP A 1 126 ? 2.159 15.964 -10.850 1.00 60.88 126 ASP A O 1
ATOM 990 N N . PRO A 1 127 ? 0.781 16.267 -9.098 1.00 62.00 127 PRO A N 1
ATOM 991 C CA . PRO A 1 127 ? 1.385 15.222 -8.272 1.00 62.00 1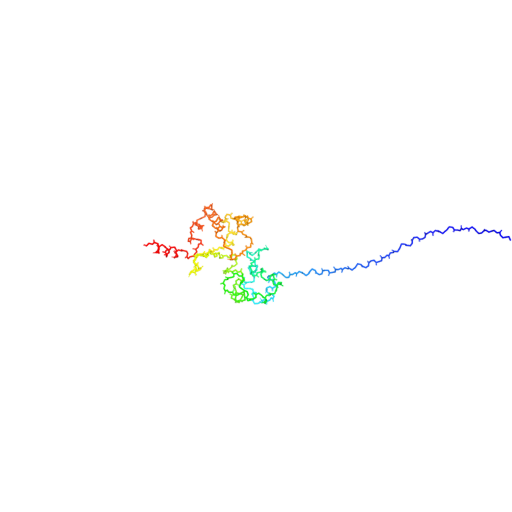27 PRO A CA 1
ATOM 992 C C . PRO A 1 127 ? 1.058 13.796 -8.754 1.00 62.00 127 PRO A C 1
ATOM 994 O O . PRO A 1 127 ? 1.702 12.837 -8.322 1.00 62.00 127 PRO A O 1
ATOM 997 N N . GLU A 1 128 ? 0.087 13.622 -9.661 1.00 62.28 128 GLU A N 1
ATOM 998 C CA . GLU A 1 128 ? -0.226 12.316 -10.259 1.00 62.28 128 GLU A CA 1
ATOM 999 C C . GLU A 1 128 ? 0.836 11.895 -11.279 1.00 62.28 128 GLU A C 1
ATOM 1001 O O . GLU A 1 128 ? 1.125 10.706 -11.470 1.00 62.28 128 GLU A O 1
ATOM 1006 N N . VAL A 1 129 ? 1.470 12.882 -11.907 1.00 60.12 129 VAL A N 1
ATOM 1007 C CA . VAL A 1 129 ? 2.546 12.697 -12.867 1.00 60.12 129 VAL A CA 1
ATOM 1008 C C . VAL A 1 129 ? 3.795 12.235 -12.123 1.00 60.12 129 VAL A C 1
ATOM 1010 O O . VAL A 1 129 ? 4.571 13.021 -11.591 1.00 60.12 129 VAL A O 1
ATOM 1013 N N . GLY A 1 130 ? 4.005 10.922 -12.081 1.00 67.94 130 GLY A N 1
ATOM 1014 C CA . GLY A 1 130 ? 5.157 10.351 -11.383 1.00 67.94 130 GLY A CA 1
ATOM 1015 C C . GLY A 1 130 ? 4.881 9.087 -10.600 1.00 67.94 130 GLY A C 1
ATOM 1016 O O . GLY A 1 130 ? 5.837 8.386 -10.256 1.00 67.94 130 GLY A O 1
ATOM 1017 N N . LYS A 1 131 ? 3.607 8.769 -10.356 1.00 78.38 131 LYS A N 1
ATOM 1018 C CA . LYS A 1 131 ? 3.218 7.602 -9.568 1.00 78.38 131 LYS A CA 1
ATOM 1019 C C . LYS A 1 131 ? 3.632 6.305 -10.258 1.00 78.38 131 LYS A C 1
ATOM 1021 O O . LYS A 1 131 ? 3.359 6.088 -11.439 1.00 78.38 131 LYS A O 1
ATOM 1026 N N . VAL A 1 132 ? 4.294 5.429 -9.507 1.00 84.31 132 VAL A N 1
ATOM 1027 C CA . VAL A 1 132 ? 4.586 4.055 -9.929 1.00 84.31 132 VAL A CA 1
ATOM 1028 C C . VAL A 1 132 ? 3.698 3.116 -9.149 1.00 84.31 132 VAL A C 1
ATOM 1030 O O . VAL A 1 132 ? 3.865 2.925 -7.947 1.00 84.31 132 VAL A O 1
ATOM 1033 N N . HIS A 1 133 ? 2.794 2.473 -9.865 1.00 82.31 133 HIS A N 1
ATOM 1034 C CA . HIS A 1 133 ? 1.964 1.423 -9.317 1.00 82.31 133 HIS A CA 1
ATOM 1035 C C . HIS A 1 133 ? 2.726 0.100 -9.269 1.00 82.31 133 HIS A C 1
ATOM 1037 O O . HIS A 1 133 ? 3.079 -0.484 -10.297 1.00 82.31 133 HIS A O 1
ATOM 1043 N N . PHE A 1 134 ? 2.963 -0.399 -8.065 1.00 84.75 134 PHE A N 1
ATOM 1044 C CA . PHE A 1 134 ? 3.714 -1.615 -7.823 1.00 84.75 134 PHE A CA 1
ATOM 1045 C C . PHE A 1 134 ? 2.870 -2.637 -7.069 1.00 84.75 134 PHE A C 1
ATOM 1047 O O . PHE A 1 134 ? 2.624 -2.529 -5.875 1.00 84.75 134 PHE A O 1
ATOM 1054 N N . ASN A 1 135 ? 2.463 -3.694 -7.763 1.00 79.81 135 ASN A N 1
ATOM 1055 C CA . ASN A 1 135 ? 1.806 -4.829 -7.127 1.00 79.81 135 ASN A CA 1
ATOM 1056 C C . ASN A 1 135 ? 2.870 -5.802 -6.586 1.00 79.81 135 ASN A C 1
ATOM 1058 O O . ASN A 1 135 ? 3.485 -6.546 -7.355 1.00 79.81 135 ASN A O 1
ATOM 1062 N N . HIS A 1 136 ? 3.117 -5.794 -5.279 1.00 81.38 136 HIS A N 1
ATOM 1063 C CA . HIS A 1 136 ? 4.126 -6.642 -4.646 1.00 81.38 136 HIS A CA 1
ATOM 1064 C C . HIS A 1 136 ? 3.730 -8.115 -4.653 1.00 81.38 136 HIS A C 1
ATOM 1066 O O . HIS A 1 136 ? 4.592 -8.958 -4.903 1.00 81.38 136 HIS A O 1
ATOM 1072 N N . GLU A 1 137 ? 2.444 -8.438 -4.481 1.00 74.38 137 GLU A N 1
ATOM 1073 C CA . GLU A 1 137 ? 1.954 -9.816 -4.565 1.00 74.38 137 GLU A CA 1
ATOM 1074 C C . GLU A 1 137 ? 2.378 -10.445 -5.897 1.00 74.38 137 GLU A C 1
ATOM 1076 O O . GLU A 1 137 ? 3.067 -11.464 -5.914 1.00 74.38 137 GLU A O 1
ATOM 1081 N N . MET A 1 138 ? 2.085 -9.782 -7.015 1.00 75.31 138 MET A N 1
ATOM 1082 C CA . MET A 1 138 ? 2.487 -10.190 -8.363 1.00 75.31 138 MET A CA 1
ATOM 1083 C C . MET A 1 138 ? 3.992 -10.440 -8.477 1.00 75.31 138 MET A C 1
ATOM 1085 O O . MET A 1 138 ? 4.410 -11.426 -9.088 1.00 75.31 138 MET A O 1
ATOM 1089 N N . HIS A 1 139 ? 4.800 -9.577 -7.864 1.00 80.44 139 HIS A N 1
ATOM 1090 C CA . HIS A 1 139 ? 6.254 -9.696 -7.853 1.00 80.44 139 HIS A CA 1
ATOM 1091 C C . HIS A 1 139 ? 6.772 -10.737 -6.862 1.00 80.44 139 HIS A C 1
ATOM 1093 O O . HIS A 1 139 ? 7.958 -11.045 -6.907 1.00 80.44 139 HIS A O 1
ATOM 1099 N N . VAL A 1 140 ? 5.947 -11.314 -5.991 1.00 76.88 140 VAL A N 1
ATOM 1100 C CA . VAL A 1 140 ? 6.340 -12.366 -5.043 1.00 76.88 140 VAL A CA 1
ATOM 1101 C C . VAL A 1 140 ? 5.837 -13.735 -5.494 1.00 76.88 140 VAL A C 1
ATOM 1103 O O . VAL A 1 140 ? 6.610 -14.696 -5.458 1.00 76.88 140 VAL A O 1
ATOM 1106 N N . ILE A 1 141 ? 4.578 -13.838 -5.927 1.00 67.31 141 ILE A N 1
ATOM 1107 C CA . ILE A 1 141 ? 3.885 -15.122 -6.107 1.00 67.31 141 ILE A CA 1
ATOM 1108 C C . ILE A 1 141 ? 3.978 -15.684 -7.523 1.00 67.31 141 ILE A C 1
ATOM 1110 O O . ILE A 1 141 ? 3.928 -16.901 -7.701 1.00 67.31 141 ILE A O 1
ATOM 1114 N N . LYS A 1 142 ? 4.083 -14.835 -8.553 1.00 62.94 142 LYS A N 1
ATOM 1115 C CA . LYS A 1 142 ? 3.979 -15.323 -9.929 1.00 62.94 142 LYS A CA 1
ATOM 1116 C C . LYS A 1 142 ? 5.271 -15.998 -10.368 1.00 62.94 142 LYS A C 1
ATOM 1118 O O . LYS A 1 142 ? 6.334 -15.387 -10.421 1.00 62.94 142 LYS A O 1
ATOM 1123 N N . GLU A 1 143 ? 5.149 -17.260 -10.770 1.00 59.72 143 GLU A N 1
ATOM 1124 C CA . GLU A 1 143 ? 6.262 -18.101 -11.230 1.00 59.72 143 GLU A CA 1
ATOM 1125 C C . GLU A 1 143 ? 6.995 -17.521 -12.453 1.00 59.72 143 GLU A C 1
ATOM 1127 O O . GLU A 1 143 ? 8.186 -17.771 -12.646 1.00 59.72 143 GLU A O 1
ATOM 1132 N N . SER A 1 144 ? 6.298 -16.690 -13.238 1.00 56.12 144 SER A N 1
ATOM 1133 C CA . SER A 1 144 ? 6.845 -15.951 -14.379 1.00 56.12 144 SER A CA 1
ATOM 1134 C C . SER A 1 144 ? 7.824 -14.835 -13.995 1.00 56.12 144 SER A C 1
ATOM 1136 O O . SER A 1 144 ? 8.516 -14.324 -14.871 1.00 56.12 144 SER A O 1
ATOM 1138 N N . PHE A 1 145 ? 7.897 -14.440 -12.720 1.00 62.84 145 PHE A N 1
ATOM 1139 C CA . PHE A 1 145 ? 8.805 -13.399 -12.246 1.00 62.84 145 PHE A CA 1
ATOM 1140 C C . PHE A 1 145 ? 10.042 -14.023 -11.586 1.00 62.84 145 PHE A C 1
ATOM 1142 O O . PHE A 1 145 ? 9.968 -15.002 -10.840 1.00 62.84 145 PHE A O 1
ATOM 1149 N N . LEU A 1 146 ? 11.215 -13.438 -11.855 1.00 61.72 146 LEU A N 1
ATOM 1150 C CA . LEU A 1 146 ? 12.523 -13.951 -11.410 1.00 61.72 146 LEU A CA 1
ATOM 1151 C C . LEU A 1 146 ? 12.674 -14.053 -9.881 1.00 61.72 146 LEU A C 1
ATOM 1153 O O . LEU A 1 146 ? 13.579 -14.729 -9.383 1.00 61.72 146 LEU A O 1
ATOM 1157 N N . SER A 1 147 ? 11.813 -13.373 -9.130 1.00 70.81 147 SER A N 1
ATOM 1158 C CA . SER A 1 147 ? 11.812 -13.348 -7.672 1.00 70.81 147 SER A CA 1
ATOM 1159 C C . SER A 1 147 ? 11.518 -14.717 -7.057 1.00 70.81 147 SER A C 1
ATOM 1161 O O . SER A 1 147 ? 12.210 -15.094 -6.113 1.00 70.81 147 SER A O 1
ATOM 1163 N N . LYS A 1 148 ? 10.541 -15.480 -7.573 1.00 71.88 148 LYS A N 1
ATOM 1164 C CA . LYS A 1 148 ? 10.080 -16.765 -7.003 1.00 71.88 148 LYS A CA 1
ATOM 1165 C C . LYS A 1 148 ? 9.924 -16.713 -5.471 1.00 71.88 148 LYS A C 1
ATOM 1167 O O . LYS A 1 148 ? 10.441 -17.576 -4.759 1.00 71.88 148 LYS A O 1
ATOM 1172 N N . GLY A 1 149 ? 9.343 -15.632 -4.953 1.00 72.75 149 GLY A N 1
ATOM 1173 C CA . GLY A 1 149 ? 9.176 -15.391 -3.515 1.00 72.75 149 GLY A CA 1
ATOM 1174 C C . GLY A 1 149 ? 10.456 -15.088 -2.718 1.00 72.75 149 GLY A C 1
ATOM 1175 O O . GLY A 1 149 ? 10.426 -15.006 -1.490 1.00 72.75 149 GLY A O 1
ATOM 1176 N N . ARG A 1 150 ? 11.614 -14.916 -3.366 1.00 83.31 150 ARG A N 1
ATOM 1177 C CA . ARG A 1 150 ? 12.893 -14.641 -2.692 1.00 83.31 150 ARG A CA 1
ATOM 1178 C C . ARG A 1 150 ? 13.009 -13.160 -2.341 1.00 83.31 150 ARG A C 1
ATOM 1180 O O . ARG A 1 150 ? 13.545 -12.377 -3.120 1.00 83.31 150 ARG A O 1
ATOM 1187 N N . CYS A 1 151 ? 12.626 -12.797 -1.115 1.00 83.19 151 CYS A N 1
ATOM 1188 C CA . CYS A 1 151 ? 12.677 -11.410 -0.620 1.00 83.19 151 CYS A CA 1
ATOM 1189 C C . CYS A 1 151 ? 14.051 -10.731 -0.800 1.00 83.19 151 CYS A C 1
ATOM 1191 O O . CYS A 1 151 ? 14.121 -9.528 -1.011 1.00 83.19 151 CYS A O 1
ATOM 1193 N N . LYS A 1 152 ? 15.151 -11.495 -0.745 1.00 86.81 152 LYS A N 1
ATOM 1194 C CA . LYS A 1 152 ? 16.526 -10.983 -0.911 1.00 86.81 152 LYS A CA 1
ATOM 1195 C C . LYS A 1 152 ? 16.837 -10.408 -2.299 1.00 86.81 152 LYS A C 1
ATOM 1197 O O . LYS A 1 152 ? 17.879 -9.788 -2.467 1.00 86.81 152 LYS A O 1
ATOM 1202 N N . ASN A 1 153 ? 15.982 -10.665 -3.289 1.00 86.50 153 ASN A N 1
ATOM 1203 C CA . ASN A 1 153 ? 16.141 -10.096 -4.624 1.00 86.50 153 ASN A CA 1
ATOM 1204 C C . ASN A 1 153 ? 15.739 -8.615 -4.661 1.00 86.50 153 ASN A C 1
ATOM 1206 O O . ASN A 1 153 ? 16.221 -7.899 -5.530 1.00 86.50 153 ASN A O 1
ATOM 1210 N N . CYS A 1 154 ? 14.894 -8.178 -3.719 1.00 86.75 154 CYS A N 1
ATOM 1211 C CA . CYS A 1 154 ? 14.384 -6.809 -3.648 1.00 86.75 154 CYS A CA 1
ATOM 1212 C C . CYS A 1 154 ? 14.779 -6.092 -2.349 1.00 86.75 154 CYS A C 1
ATOM 1214 O O . CYS A 1 154 ? 14.834 -4.871 -2.351 1.00 86.75 154 CYS A O 1
ATOM 1216 N N . HIS A 1 155 ? 15.073 -6.822 -1.260 1.00 87.44 155 HIS A N 1
ATOM 1217 C CA . HIS A 1 155 ? 15.307 -6.253 0.075 1.00 87.44 155 HIS A CA 1
ATOM 1218 C C . HIS A 1 155 ? 16.625 -6.687 0.728 1.00 87.44 155 HIS A C 1
ATOM 1220 O O . HIS A 1 155 ? 17.091 -7.814 0.547 1.00 87.44 155 HIS A O 1
ATOM 1226 N N . GLY A 1 156 ? 17.132 -5.844 1.639 1.00 80.06 156 GLY A N 1
ATOM 1227 C CA . GLY A 1 156 ? 18.144 -6.225 2.639 1.00 80.06 156 GLY A CA 1
ATOM 1228 C C . GLY A 1 156 ? 19.596 -5.855 2.319 1.00 80.06 156 GLY A C 1
ATOM 1229 O O . GLY A 1 156 ? 20.506 -6.422 2.917 1.00 80.06 156 GLY A O 1
ATOM 1230 N N . GLY A 1 157 ? 19.825 -4.919 1.399 1.00 80.19 157 GLY A N 1
ATOM 1231 C CA . GLY A 1 157 ? 21.148 -4.386 1.065 1.00 80.19 157 GLY A CA 1
ATOM 1232 C C . GLY A 1 157 ? 21.125 -2.866 0.903 1.00 80.19 157 GLY A C 1
ATOM 1233 O O . GLY A 1 157 ? 20.058 -2.274 0.808 1.00 80.19 157 GLY A O 1
ATOM 1234 N N . LYS A 1 158 ? 22.309 -2.241 0.830 1.00 81.06 158 LYS A N 1
ATOM 1235 C CA . LYS A 1 158 ? 22.481 -0.777 0.696 1.00 81.06 158 LYS A CA 1
ATOM 1236 C C . LYS A 1 158 ? 21.792 -0.172 -0.546 1.00 81.06 158 LYS A C 1
ATOM 1238 O O . LYS A 1 158 ? 21.495 1.011 -0.555 1.00 81.06 158 LYS A O 1
ATOM 1243 N N . HIS A 1 159 ? 21.549 -0.990 -1.569 1.00 85.75 159 HIS A N 1
ATOM 1244 C CA . HIS A 1 159 ? 20.947 -0.611 -2.856 1.00 85.75 159 HIS A CA 1
ATOM 1245 C C . HIS A 1 159 ? 19.664 -1.407 -3.141 1.00 85.75 159 HIS A C 1
ATOM 1247 O O . HIS A 1 159 ? 19.370 -1.757 -4.279 1.00 85.75 159 HIS A O 1
ATOM 1253 N N . MET A 1 160 ? 18.965 -1.804 -2.082 1.00 88.31 160 MET A N 1
ATOM 1254 C CA . MET A 1 160 ? 17.749 -2.608 -2.135 1.00 88.31 160 MET A CA 1
ATOM 1255 C C . MET A 1 160 ? 16.680 -1.916 -1.303 1.00 88.31 160 MET A C 1
ATOM 1257 O O . MET A 1 160 ? 17.005 -1.140 -0.404 1.00 88.31 160 MET A O 1
ATOM 1261 N N . PHE A 1 161 ? 15.418 -2.231 -1.567 1.00 86.31 161 PHE A N 1
ATOM 1262 C CA . PHE A 1 161 ? 14.320 -1.650 -0.817 1.00 86.31 161 PHE A CA 1
ATOM 1263 C C . PHE A 1 161 ? 14.451 -1.980 0.677 1.00 86.31 161 PHE A C 1
ATOM 1265 O O . PHE A 1 161 ? 14.747 -3.134 1.043 1.00 86.31 161 PHE A O 1
ATOM 1272 N N . PRO A 1 162 ? 14.220 -0.995 1.562 1.00 80.19 162 PRO A N 1
ATOM 1273 C CA . PRO A 1 162 ? 14.032 -1.280 2.972 1.00 80.19 162 PRO A CA 1
ATOM 1274 C C . PRO A 1 162 ? 12.841 -2.229 3.165 1.00 80.19 162 PRO A C 1
ATOM 1276 O O . PRO A 1 162 ? 12.053 -2.497 2.259 1.00 80.19 162 PRO A O 1
ATOM 1279 N N . ARG A 1 163 ? 12.767 -2.828 4.352 1.00 76.06 163 ARG A N 1
ATOM 1280 C CA . ARG A 1 163 ? 11.631 -3.671 4.767 1.00 76.06 163 ARG A CA 1
ATOM 1281 C C . ARG A 1 163 ? 10.555 -2.878 5.507 1.00 76.06 163 ARG A C 1
ATOM 1283 O O . ARG A 1 163 ? 9.623 -3.464 6.031 1.00 76.06 163 ARG A O 1
ATOM 1290 N N . VAL A 1 164 ? 10.747 -1.575 5.591 1.00 70.25 164 VAL A N 1
ATOM 1291 C CA . VAL A 1 164 ? 9.793 -0.611 6.114 1.00 70.25 164 VAL A CA 1
ATOM 1292 C C . VAL A 1 164 ? 9.573 0.347 4.963 1.00 70.25 164 VAL A C 1
ATOM 1294 O O . VAL A 1 164 ? 10.551 0.751 4.325 1.00 70.25 164 VAL A O 1
ATOM 1297 N N . PHE A 1 165 ? 8.314 0.582 4.641 1.00 70.19 165 PHE A N 1
ATOM 1298 C CA . PHE A 1 165 ? 7.928 1.545 3.632 1.00 70.19 165 PHE A CA 1
ATOM 1299 C C . PHE A 1 165 ? 7.679 2.878 4.334 1.00 70.19 165 PHE A C 1
ATOM 1301 O O . PHE A 1 165 ? 7.187 2.867 5.453 1.00 70.19 165 PHE A O 1
ATOM 1308 N N . ASP A 1 166 ? 8.125 3.964 3.718 1.00 72.69 166 ASP A N 1
ATOM 1309 C CA . ASP A 1 166 ? 7.977 5.328 4.219 1.00 72.69 166 ASP A CA 1
ATOM 1310 C C . ASP A 1 166 ? 7.716 6.186 2.984 1.00 72.69 166 ASP A C 1
ATOM 1312 O O . ASP A 1 166 ? 8.622 6.375 2.159 1.00 72.69 166 ASP A O 1
ATOM 1316 N N . ASP A 1 167 ? 6.473 6.635 2.828 1.00 69.69 167 ASP A N 1
ATOM 1317 C CA . ASP A 1 167 ? 6.030 7.416 1.670 1.00 69.69 167 ASP A CA 1
ATOM 1318 C C . ASP A 1 167 ? 6.748 8.775 1.568 1.00 69.69 167 ASP A C 1
ATOM 1320 O O . ASP A 1 167 ? 6.856 9.352 0.483 1.00 69.69 167 ASP A O 1
ATOM 1324 N N . ASN A 1 168 ? 7.372 9.245 2.655 1.00 71.50 168 ASN A N 1
ATOM 1325 C CA . ASN A 1 168 ? 8.152 10.484 2.670 1.00 71.50 168 ASN A CA 1
ATOM 1326 C C . ASN A 1 168 ? 9.577 10.310 2.123 1.00 71.50 168 ASN A C 1
ATOM 1328 O O . ASN A 1 168 ? 10.274 11.294 1.843 1.00 71.50 168 ASN A O 1
ATOM 1332 N N . VAL A 1 169 ? 10.056 9.073 1.974 1.00 75.00 169 VAL A N 1
ATOM 1333 C CA . VAL A 1 169 ? 11.406 8.790 1.484 1.00 75.00 169 VAL A CA 1
ATOM 1334 C C . VAL A 1 169 ? 11.348 8.409 0.016 1.00 75.00 169 VAL A C 1
ATOM 1336 O O . VAL A 1 169 ? 10.914 7.323 -0.362 1.00 75.00 169 VAL A O 1
ATOM 1339 N N . SER A 1 170 ? 11.898 9.274 -0.841 1.00 77.75 170 SER A N 1
ATOM 1340 C CA . SER A 1 170 ? 11.982 8.968 -2.268 1.00 77.75 170 SER A CA 1
ATOM 1341 C C . SER A 1 170 ? 12.765 7.677 -2.515 1.00 77.75 170 SER A C 1
ATOM 1343 O O . SER A 1 170 ? 13.972 7.586 -2.278 1.00 77.75 170 SER A O 1
ATOM 1345 N N . VAL A 1 171 ? 12.084 6.689 -3.091 1.00 82.88 171 VAL A N 1
ATOM 1346 C CA . VAL A 1 171 ? 12.686 5.410 -3.485 1.00 82.88 171 VAL A CA 1
ATOM 1347 C C . VAL A 1 171 ? 13.243 5.422 -4.909 1.00 82.88 171 VAL A C 1
ATOM 1349 O O . VAL A 1 171 ? 13.706 4.388 -5.385 1.00 82.88 171 VAL A O 1
ATOM 1352 N N . ARG A 1 172 ? 13.235 6.568 -5.607 1.00 84.94 172 ARG A N 1
ATOM 1353 C CA . ARG A 1 172 ? 13.543 6.678 -7.047 1.00 84.94 172 ARG A CA 1
ATOM 1354 C C . ARG A 1 172 ? 14.837 5.972 -7.457 1.00 84.94 172 ARG A C 1
ATOM 1356 O O . ARG A 1 172 ? 14.845 5.228 -8.436 1.00 84.94 172 ARG A O 1
ATOM 1363 N N . GLU A 1 173 ? 15.939 6.220 -6.747 1.00 85.81 173 GLU A N 1
ATOM 1364 C CA . GLU A 1 173 ? 17.242 5.637 -7.099 1.00 85.81 173 GLU A CA 1
ATOM 1365 C C . GLU A 1 173 ? 17.218 4.107 -6.980 1.00 85.81 173 GLU A C 1
ATOM 1367 O O . GLU A 1 173 ? 17.619 3.399 -7.906 1.00 85.81 173 GLU A O 1
ATOM 1372 N N . ILE A 1 174 ? 16.699 3.598 -5.861 1.00 89.06 174 ILE A N 1
ATOM 1373 C CA . ILE A 1 174 ? 16.610 2.162 -5.582 1.00 89.06 174 ILE A CA 1
ATOM 1374 C C . ILE A 1 174 ? 15.630 1.496 -6.553 1.00 89.06 174 ILE A C 1
ATOM 1376 O O . ILE A 1 174 ? 15.947 0.454 -7.126 1.00 89.06 174 ILE A O 1
ATOM 1380 N N . ALA A 1 175 ? 14.474 2.116 -6.796 1.00 89.44 175 ALA A N 1
ATOM 1381 C CA . ALA A 1 175 ? 13.447 1.613 -7.696 1.00 89.44 175 ALA A CA 1
ATOM 1382 C C . ALA A 1 175 ? 13.972 1.477 -9.126 1.00 89.44 175 ALA A C 1
ATOM 1384 O O . ALA A 1 175 ? 13.865 0.402 -9.711 1.00 89.44 175 ALA A O 1
ATOM 1385 N N . HIS A 1 176 ? 14.632 2.501 -9.673 1.00 89.75 176 HIS A N 1
ATOM 1386 C CA . HIS A 1 176 ? 15.245 2.382 -10.996 1.00 89.75 176 HIS A CA 1
ATOM 1387 C C . HIS A 1 176 ? 16.343 1.312 -11.031 1.00 89.75 176 HIS A C 1
ATOM 1389 O O . HIS A 1 176 ? 16.400 0.534 -11.977 1.00 89.75 176 HIS A O 1
ATOM 1395 N N . GLN A 1 177 ? 17.192 1.201 -10.007 1.00 90.50 177 GLN A N 1
ATOM 1396 C CA . GLN A 1 177 ? 18.235 0.169 -9.998 1.00 90.50 177 GLN A CA 1
ATOM 1397 C C . GLN A 1 177 ? 17.664 -1.256 -9.947 1.00 90.50 177 GLN A C 1
ATOM 1399 O O . GLN A 1 177 ? 18.150 -2.143 -10.651 1.00 90.50 177 GLN A O 1
ATOM 1404 N N . VAL A 1 178 ? 16.649 -1.495 -9.115 1.00 90.69 178 VAL A N 1
ATOM 1405 C CA . VAL A 1 178 ? 16.084 -2.832 -8.885 1.00 90.69 178 VAL A CA 1
ATOM 1406 C C . VAL A 1 178 ? 15.117 -3.227 -9.998 1.00 90.69 178 VAL A C 1
ATOM 1408 O O . VAL A 1 178 ? 15.278 -4.299 -10.594 1.00 90.69 178 VAL A O 1
ATOM 1411 N N . CYS A 1 179 ? 14.133 -2.373 -10.296 1.00 90.44 179 CYS A N 1
ATOM 1412 C CA . CYS A 1 179 ? 13.070 -2.672 -11.252 1.00 90.44 179 CYS A CA 1
ATOM 1413 C C . CYS A 1 179 ? 13.639 -2.805 -12.662 1.00 90.44 179 CYS A C 1
ATOM 1415 O O . CYS A 1 179 ? 13.433 -3.829 -13.310 1.00 90.44 179 CYS A O 1
ATOM 1417 N N . TRP A 1 180 ? 14.433 -1.826 -13.104 1.00 90.50 180 TRP A N 1
ATOM 1418 C CA . TRP A 1 180 ? 14.953 -1.785 -14.472 1.00 90.50 180 TRP A CA 1
ATOM 1419 C C . TRP A 1 180 ? 15.877 -2.966 -14.756 1.00 90.50 180 TRP A C 1
ATOM 1421 O O . TRP A 1 180 ? 15.683 -3.685 -15.735 1.00 90.50 180 TRP A O 1
ATOM 1431 N N . ARG A 1 181 ? 16.798 -3.262 -13.827 1.00 89.06 181 ARG A N 1
ATOM 1432 C CA . ARG A 1 181 ? 17.679 -4.431 -13.923 1.00 89.06 181 ARG A CA 1
ATOM 1433 C C . ARG A 1 181 ? 16.883 -5.728 -14.037 1.00 89.06 181 ARG A C 1
ATOM 1435 O O . ARG A 1 181 ? 17.216 -6.574 -14.866 1.00 89.06 181 ARG A O 1
ATOM 1442 N N . CYS A 1 182 ? 15.867 -5.929 -13.197 1.00 89.31 182 CYS A N 1
ATOM 1443 C CA . CYS A 1 182 ? 15.051 -7.141 -13.271 1.00 89.31 182 CYS A CA 1
ATOM 1444 C C . CYS A 1 182 ? 14.250 -7.204 -14.571 1.00 89.31 182 CYS A C 1
ATOM 1446 O O . CYS A 1 182 ? 14.215 -8.256 -15.203 1.00 89.31 182 CYS A O 1
ATOM 1448 N N . HIS A 1 183 ? 13.632 -6.102 -14.987 1.00 89.81 183 HIS A N 1
ATOM 1449 C CA . HIS A 1 183 ? 12.799 -6.060 -16.183 1.00 89.81 183 HIS A CA 1
ATOM 1450 C C . HIS A 1 183 ? 13.614 -6.338 -17.447 1.00 89.81 183 HIS A C 1
ATOM 1452 O O . HIS A 1 183 ? 13.244 -7.237 -18.201 1.00 89.81 183 HIS A O 1
ATOM 1458 N N . GLU A 1 184 ? 14.775 -5.699 -17.604 1.00 88.56 184 GLU A N 1
ATOM 1459 C CA . GLU A 1 184 ? 15.698 -5.949 -18.718 1.00 88.56 184 GLU A CA 1
ATOM 1460 C C . GLU A 1 184 ? 16.211 -7.390 -18.750 1.00 88.56 184 GLU A C 1
ATOM 1462 O O . GLU A 1 184 ? 16.272 -8.013 -19.809 1.00 88.56 184 GLU A O 1
ATOM 1467 N N . THR A 1 185 ? 16.574 -7.947 -17.592 1.00 87.12 185 THR A N 1
ATOM 1468 C CA . THR A 1 185 ? 17.198 -9.280 -17.536 1.00 87.12 185 THR A CA 1
ATOM 1469 C C . THR A 1 185 ? 16.197 -10.432 -17.515 1.00 87.12 185 THR A C 1
ATOM 1471 O O . THR A 1 185 ? 16.579 -11.571 -17.781 1.00 87.12 185 THR A O 1
ATOM 1474 N N . SER A 1 186 ? 14.919 -10.169 -17.227 1.00 84.19 186 SER A N 1
ATOM 1475 C CA . SER A 1 186 ? 13.877 -11.201 -17.160 1.00 84.19 186 SER A CA 1
ATOM 1476 C C . SER A 1 186 ? 13.544 -11.836 -18.508 1.00 84.19 186 SER A C 1
ATOM 1478 O O . SER A 1 186 ? 13.077 -12.974 -18.538 1.00 84.19 186 SER A O 1
ATOM 1480 N N . GLY A 1 187 ? 13.732 -11.106 -19.613 1.00 80.50 187 GLY A N 1
ATOM 1481 C CA . GLY A 1 187 ? 13.239 -11.508 -20.935 1.00 80.50 187 GLY A CA 1
ATOM 1482 C C . GLY A 1 187 ? 11.706 -11.572 -21.038 1.00 80.50 187 GLY A C 1
ATOM 1483 O O . GLY A 1 187 ? 11.176 -12.093 -22.021 1.00 80.50 187 GLY A O 1
ATOM 1484 N N . SER A 1 188 ? 10.982 -11.072 -20.032 1.00 81.00 188 SER A N 1
ATOM 1485 C CA . SER A 1 188 ? 9.523 -11.048 -20.004 1.00 81.00 188 SER A CA 1
ATOM 1486 C C . SER A 1 188 ? 8.983 -9.960 -20.929 1.00 81.00 188 SER A C 1
ATOM 1488 O O . SER A 1 188 ? 9.354 -8.796 -20.825 1.00 81.00 188 SER A O 1
ATOM 1490 N N . LYS A 1 189 ? 8.038 -10.320 -21.803 1.00 81.25 189 LYS A N 1
ATOM 1491 C CA . LYS A 1 189 ? 7.390 -9.367 -22.723 1.00 81.25 189 LYS A CA 1
ATOM 1492 C C . LYS A 1 189 ? 6.444 -8.384 -22.030 1.00 81.25 189 LYS A C 1
ATOM 1494 O O . LYS A 1 189 ? 6.037 -7.412 -22.651 1.00 81.25 189 LYS A O 1
ATOM 1499 N N . ILE A 1 190 ? 6.056 -8.673 -20.789 1.00 79.56 190 ILE A N 1
ATOM 1500 C CA . ILE A 1 190 ? 5.167 -7.820 -19.988 1.00 79.56 190 ILE A CA 1
ATOM 1501 C C . ILE A 1 190 ? 5.944 -6.935 -19.010 1.00 79.56 190 ILE A C 1
ATOM 1503 O O . ILE A 1 190 ? 5.330 -6.188 -18.258 1.00 79.56 190 ILE A O 1
ATOM 1507 N N . SER A 1 191 ? 7.274 -7.049 -18.972 1.00 85.44 191 SER A N 1
ATOM 1508 C CA . SER A 1 191 ? 8.105 -6.228 -18.101 1.00 85.44 191 SER A CA 1
ATOM 1509 C C . SER A 1 191 ? 8.345 -4.866 -18.753 1.00 85.44 191 SER A C 1
ATOM 1511 O O . SER A 1 191 ? 8.977 -4.820 -19.809 1.00 85.44 191 SER A O 1
ATOM 1513 N N . PRO A 1 192 ? 7.858 -3.763 -18.161 1.00 88.12 192 PRO A N 1
ATOM 1514 C CA . PRO A 1 192 ? 8.084 -2.436 -18.712 1.00 88.12 192 PRO A CA 1
ATOM 1515 C C . PRO A 1 192 ? 9.564 -2.057 -18.606 1.00 88.12 192 PRO A C 1
ATOM 1517 O O . PRO A 1 192 ? 10.179 -2.200 -17.549 1.00 88.12 192 PRO A O 1
ATOM 1520 N N . THR A 1 193 ? 10.133 -1.571 -19.705 1.00 87.50 193 THR A N 1
ATOM 1521 C CA . THR A 1 193 ? 11.534 -1.114 -19.790 1.00 87.50 193 THR A CA 1
ATOM 1522 C C . THR A 1 193 ? 11.647 0.359 -20.179 1.00 87.50 193 THR A C 1
ATOM 1524 O O . THR A 1 193 ? 12.738 0.837 -20.482 1.00 87.50 193 THR A O 1
ATOM 1527 N N . ASP A 1 194 ? 10.523 1.071 -20.205 1.00 86.44 194 ASP A N 1
ATOM 1528 C CA . ASP A 1 194 ? 10.438 2.503 -20.471 1.00 86.44 194 ASP A CA 1
ATOM 1529 C C . ASP A 1 194 ? 9.673 3.217 -19.349 1.00 86.44 194 ASP A C 1
ATOM 1531 O O . ASP A 1 194 ? 8.998 2.583 -18.532 1.00 86.44 194 ASP A O 1
ATOM 1535 N N . CYS A 1 195 ? 9.791 4.547 -19.306 1.00 83.81 195 CYS A N 1
ATOM 1536 C CA . CYS A 1 195 ? 9.181 5.361 -18.259 1.00 83.81 195 CYS A CA 1
ATOM 1537 C C . CYS A 1 195 ? 7.658 5.197 -18.216 1.00 83.81 195 CYS A C 1
ATOM 1539 O O . CYS A 1 195 ? 7.098 5.073 -17.135 1.00 83.81 195 CYS A O 1
ATOM 1541 N N . THR A 1 196 ? 6.988 5.165 -19.370 1.00 82.56 196 THR A N 1
ATOM 1542 C CA . THR A 1 196 ? 5.518 5.140 -19.458 1.00 82.56 196 THR A CA 1
ATOM 1543 C C . THR A 1 196 ? 4.904 3.799 -19.069 1.00 82.56 196 THR A C 1
ATOM 1545 O O . THR A 1 196 ? 3.753 3.746 -18.650 1.00 82.56 196 THR A O 1
ATOM 1548 N N . GLY A 1 197 ? 5.666 2.711 -19.178 1.00 83.31 197 GLY A N 1
ATOM 1549 C CA . GLY A 1 197 ? 5.241 1.392 -18.725 1.00 83.31 197 GLY A CA 1
ATOM 1550 C C . GLY A 1 197 ? 5.286 1.220 -17.203 1.00 83.31 197 GLY A C 1
ATOM 1551 O O . GLY A 1 197 ? 4.611 0.334 -16.685 1.00 83.31 197 GLY A O 1
ATOM 1552 N N . CYS A 1 198 ? 6.068 2.045 -16.496 1.00 84.50 198 CYS A N 1
ATOM 1553 C CA . CYS A 1 198 ? 6.170 2.035 -15.031 1.00 84.50 198 CYS A CA 1
ATOM 1554 C C . CYS A 1 198 ? 5.401 3.191 -14.379 1.00 84.50 198 CYS A C 1
ATOM 1556 O O . CYS A 1 198 ? 4.783 3.002 -13.335 1.00 84.50 198 CYS A O 1
ATOM 1558 N N . HIS A 1 199 ? 5.461 4.376 -14.983 1.00 83.44 199 HIS A N 1
ATOM 1559 C CA . HIS A 1 199 ? 4.830 5.589 -14.491 1.00 83.44 199 HIS A CA 1
ATOM 1560 C C . HIS A 1 199 ? 3.592 5.903 -15.329 1.00 83.44 199 HIS A C 1
ATOM 1562 O O . HIS A 1 199 ? 3.688 6.379 -16.466 1.00 83.44 199 HIS A O 1
ATOM 1568 N N . THR A 1 200 ? 2.419 5.645 -14.765 1.00 71.81 200 THR A N 1
ATOM 1569 C CA . THR A 1 200 ? 1.148 6.049 -15.371 1.00 71.81 200 THR A CA 1
ATOM 1570 C C . THR A 1 200 ? 1.032 7.577 -15.336 1.00 71.81 200 THR A C 1
ATOM 1572 O O . THR A 1 200 ? 1.425 8.193 -14.352 1.00 71.81 200 THR A O 1
ATOM 1575 N N . GLY A 1 201 ? 0.553 8.205 -16.416 1.00 63.12 201 GLY A N 1
ATOM 1576 C CA . GLY A 1 201 ? 0.405 9.671 -16.514 1.00 63.12 201 GLY A CA 1
ATOM 1577 C C . GLY A 1 201 ? 1.672 10.457 -16.899 1.00 63.12 201 GLY A C 1
ATOM 1578 O O . GLY A 1 201 ? 1.607 11.652 -17.159 1.00 63.12 201 GLY A O 1
ATOM 1579 N N . VAL A 1 202 ? 2.843 9.810 -17.011 1.00 64.38 202 VAL A N 1
ATOM 1580 C CA . VAL A 1 202 ? 4.094 10.488 -17.426 1.00 64.38 202 VAL A CA 1
ATOM 1581 C C . VAL A 1 202 ? 4.118 10.851 -18.915 1.00 64.38 202 VAL A C 1
ATOM 1583 O O . VAL A 1 202 ? 4.902 11.703 -19.330 1.00 64.38 202 VAL A O 1
ATOM 1586 N N . LYS A 1 203 ? 3.281 10.219 -19.744 1.00 67.81 203 LYS A N 1
ATOM 1587 C CA . LYS A 1 203 ? 3.278 10.461 -21.190 1.00 67.81 203 LYS A CA 1
ATOM 1588 C C . LYS A 1 203 ? 2.798 11.875 -21.515 1.00 67.81 203 LYS A C 1
ATOM 1590 O O . LYS A 1 203 ? 3.473 12.572 -22.266 1.00 67.81 203 LYS A O 1
ATOM 1595 N N . GLU A 1 204 ? 1.681 12.277 -20.923 1.00 66.94 204 GLU A N 1
ATOM 1596 C CA . GLU A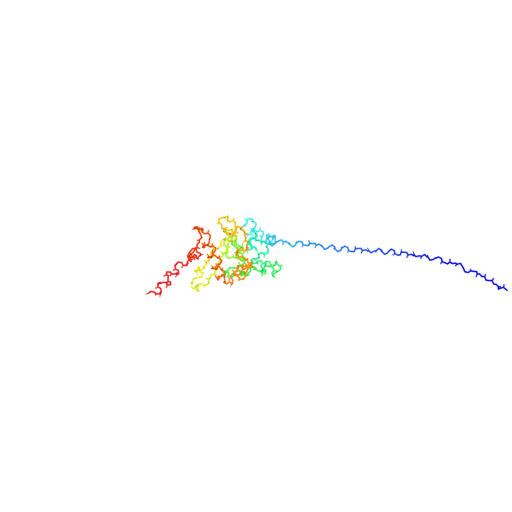 1 204 ? 1.078 13.599 -21.071 1.00 66.94 204 GLU A CA 1
ATOM 1597 C C . GLU A 1 204 ? 2.071 14.691 -20.635 1.00 66.94 204 GLU A C 1
ATOM 1599 O O . GLU A 1 204 ? 2.394 15.573 -21.426 1.00 66.94 204 GLU A O 1
ATOM 1604 N N . MET A 1 205 ? 2.707 14.532 -19.468 1.00 65.75 205 MET A N 1
ATOM 1605 C CA . MET A 1 205 ? 3.764 15.440 -19.000 1.00 65.75 205 MET A CA 1
ATOM 1606 C C . MET A 1 205 ? 4.963 15.514 -19.951 1.00 65.75 205 MET A C 1
ATOM 1608 O O . MET A 1 205 ? 5.479 16.597 -20.223 1.00 65.75 205 MET A O 1
ATOM 1612 N N . LEU A 1 206 ? 5.474 14.377 -20.436 1.00 68.44 206 LEU A N 1
ATOM 1613 C CA . LEU A 1 206 ? 6.625 14.392 -21.344 1.00 68.44 206 LEU A CA 1
ATOM 1614 C C . LEU A 1 206 ? 6.303 15.108 -22.655 1.00 68.44 206 LEU A C 1
ATOM 1616 O O . LEU A 1 206 ? 7.202 15.694 -23.260 1.00 68.44 206 LEU A O 1
ATOM 1620 N N . ASP A 1 207 ? 5.056 15.045 -23.107 1.00 73.19 207 ASP A N 1
ATOM 1621 C CA . ASP A 1 207 ? 4.609 15.744 -24.303 1.00 73.19 207 ASP A CA 1
ATOM 1622 C C . ASP A 1 207 ? 4.430 17.250 -24.035 1.00 73.19 207 ASP A C 1
ATOM 1624 O O . ASP A 1 207 ? 4.884 18.054 -24.854 1.00 73.19 207 ASP A O 1
ATOM 1628 N N . ASP A 1 208 ? 3.945 17.642 -22.853 1.00 65.44 208 ASP A N 1
ATOM 1629 C CA . ASP A 1 208 ? 3.900 19.043 -22.413 1.00 65.44 208 ASP A CA 1
ATOM 1630 C C . ASP A 1 208 ? 5.305 19.647 -22.284 1.00 65.44 208 ASP A C 1
ATOM 1632 O O . ASP A 1 208 ? 5.585 20.694 -22.870 1.00 65.44 208 ASP A O 1
ATOM 1636 N N . ILE A 1 209 ? 6.248 18.955 -21.634 1.00 68.12 209 ILE A N 1
ATOM 1637 C CA . ILE A 1 209 ? 7.650 19.394 -21.531 1.00 68.12 209 ILE A CA 1
ATOM 1638 C C . ILE A 1 209 ? 8.272 19.561 -22.922 1.00 68.12 209 ILE A C 1
ATOM 1640 O O . ILE A 1 209 ? 8.943 20.557 -23.185 1.00 68.12 209 ILE A O 1
ATOM 1644 N N . LYS A 1 210 ? 8.049 18.618 -23.846 1.00 71.75 210 LYS A N 1
ATOM 1645 C CA . LYS A 1 210 ? 8.541 18.753 -25.229 1.00 71.75 210 LYS A CA 1
ATOM 1646 C C . LYS A 1 210 ? 7.906 19.937 -25.948 1.00 71.75 210 LYS A C 1
ATOM 1648 O O . LYS A 1 210 ? 8.576 20.546 -26.775 1.00 71.75 210 LYS A O 1
ATOM 1653 N N . SER A 1 211 ? 6.640 20.244 -25.677 1.00 73.25 211 SER A N 1
ATOM 1654 C CA . SER A 1 211 ? 5.961 21.400 -26.269 1.00 73.25 211 SER A CA 1
ATOM 1655 C C . SER A 1 211 ? 6.532 22.729 -25.763 1.00 73.25 211 SER A C 1
ATOM 1657 O O . SER A 1 211 ? 6.582 23.686 -26.523 1.00 73.25 211 SER A O 1
ATOM 1659 N N . LEU A 1 212 ? 7.028 22.764 -24.520 1.00 64.44 212 LEU A N 1
ATOM 1660 C CA . LEU A 1 212 ? 7.680 23.932 -23.916 1.00 64.44 212 LEU A CA 1
ATOM 1661 C C . LEU A 1 212 ? 9.140 24.115 -24.361 1.00 64.44 212 LEU A C 1
ATOM 1663 O O . LEU A 1 212 ? 9.696 25.204 -24.227 1.00 64.44 212 LEU A O 1
ATOM 1667 N N . LEU A 1 213 ? 9.778 23.050 -24.850 1.00 72.44 213 LEU A N 1
ATOM 1668 C CA . LEU A 1 213 ? 11.172 23.052 -25.306 1.00 72.44 213 LEU A CA 1
ATOM 1669 C C . LEU A 1 213 ? 11.329 23.272 -26.823 1.00 72.44 213 LEU A C 1
ATOM 1671 O O . LEU A 1 213 ? 12.466 23.353 -27.293 1.00 72.44 213 LEU A O 1
ATOM 1675 N N . ASN A 1 214 ? 10.224 23.360 -27.571 1.00 64.44 214 ASN A N 1
ATOM 1676 C CA . ASN A 1 214 ? 10.182 23.619 -29.017 1.00 64.44 214 ASN A CA 1
ATOM 1677 C C . ASN A 1 214 ? 9.585 24.996 -29.321 1.00 64.44 214 ASN A C 1
ATOM 1679 O O . ASN A 1 214 ? 9.985 25.573 -30.358 1.00 64.44 214 ASN A O 1
#

Sequence (214 aa):
MLRVLKPLAVMGIVACFLLCESAFDENRSAFAVPSLKTALLSYYPALRDTQLDSCATCHMPAKKDFLNDYAIALKEAKMDFEAIEELDSDNDGTSNIEEIKEETFPGSQAFGPEYFIFHVNFSEEDPEVGKVHFNHEMHVIKESFLSKGRCKNCHGGKHMFPRVFDDNVSVREIAHQVCWRCHETSGSKISPTDCTGCHTGVKEMLDDIKSLLN

Organism: NCBI:txid412755